Protein AF-A0A3B8JVI1-F1 (afdb_monomer)

Nearest PDB structures (foldseek):
  2rdp-assembly1_A-2  TM=6.703E-01  e=1.548E-02  Geobacillus stearothermophilus
  3cjn-assembly1_A-2  TM=6.642E-01  e=1.757E-02  Ruegeria pomeroyi DSS-3
  3eco-assembly1_A  TM=6.538E-01  e=1.548E-02  Staphylococcus aureus subsp. aureus Mu50
  5x7z-assembly1_A-2  TM=5.116E-01  e=4.840E-02  Mycobacterium tuberculosis H37Rv
  4nb5-assembly1_C  TM=5.901E-01  e=4.171E-01  Mycobacterium tuberculosis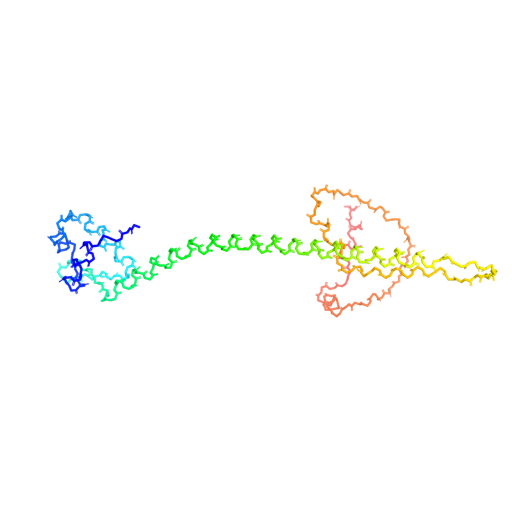 H37Rv

Solvent-accessible surface area (backbone atoms only — not comparable to full-atom values): 12984 Å² total; per-residue (Å²): 132,84,80,58,68,62,59,54,51,43,38,63,75,55,68,34,51,42,35,49,65,60,46,11,68,71,66,72,44,57,56,69,58,31,40,54,53,49,52,53,47,23,70,64,38,69,32,45,84,43,74,44,98,87,72,48,66,32,42,38,46,54,97,60,29,71,60,49,41,50,50,52,54,48,50,54,54,47,52,62,49,46,58,56,49,50,55,53,50,53,51,50,50,53,50,52,50,51,52,52,52,50,52,49,53,52,51,52,52,51,52,51,50,53,53,52,51,55,63,64,70,70,73,83,76,92,77,91,79,90,80,81,87,82,77,98,68,85,82,74,86,72,82,81,83,82,69,77,72,71,63,70,82,74,64,91,81,81,78,94,74,83,75,83,76,77,84,74,90,71,77,94,70,96,69,82,69,86,63,52,74,66,52,49,53,48,33,70,76,71,54,80,73,72,91,60,80,62,56,77,77,66,69,82,118

Sequence (205 aa):
MAADPKIMKAIEQLGYRVTVGDVAARVGLNINLAEQGLLALASDASGHLQVAESGEIAYVFPKNFRSILRNKFLQLQLQEWWEKVWRVLFYLIRISFGIVLLLSIVLIFVAIAIILITLNSSSDSNSDRRGSSNSGSSIIFIPNFWIGDI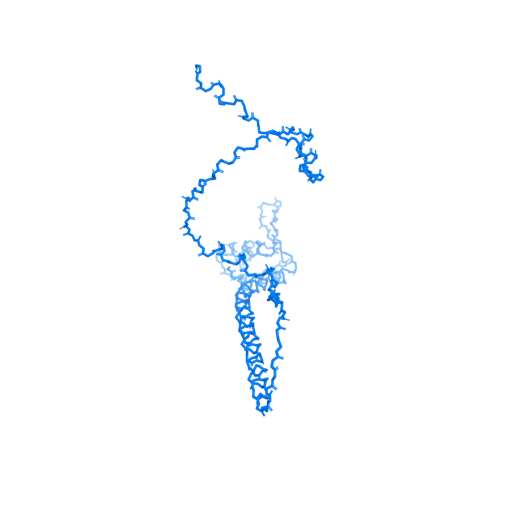FWLLHPGYGYERHPQRHRASSDSSQSSEMNFLEAIFSFLFGDGNPNRYLEDYRWQ

pLDDT: mean 72.5, std 19.77, range [34.69, 97.25]

Radius of gyration: 40.72 Å; Cα contacts (8 Å, |Δi|>4): 89; chains: 1; bounding box: 92×56×109 Å

Secondary structure (DSSP, 8-state):
-PPPHHHHHHHHHTTTEEEHHHHHHHHT--HHHHHHHHHHHHHHHTPEEEE-TTS-EEEE--TTHHHHHHHHHHHHHHHHHHHHHHHHHHHHHHHHHHHHHHHHHHHHHHHHHHHHHHHHHT---------------------TTSSSSGGGGG--------------------------HHHHHHHHHH-SS-TTTTTTTTTT-

Foldseek 3Di:
DDQDVLLVVQCVVVPQKDALVSSCVRSVHDSVVSVVSLVVLCVQQVWDWDQDPVRGIITGGDPCSVVSNVVVVVVVVVVVVVVVCVVVVVVVVVVVVVVVVVVVVVVVVVVVVVVVVVVVVPPPDDDDDDDDDDDPDPPPPDPPPPDPPPCVVPDDDDDDDDDPPPDPDDDDDPDDPPQDPVSVVVCVVPNDDDPCPCVVVVPPD

Structure (mmCIF, N/CA/C/O backbone):
data_AF-A0A3B8JVI1-F1
#
_entry.id   AF-A0A3B8JVI1-F1
#
loop_
_atom_site.group_PDB
_atom_site.id
_atom_site.type_symbol
_atom_site.label_atom_id
_atom_site.label_alt_id
_atom_site.label_comp_id
_atom_site.label_asym_id
_atom_site.label_entity_id
_atom_site.label_seq_id
_atom_site.pdbx_PDB_ins_code
_atom_site.Cartn_x
_atom_site.Cartn_y
_atom_site.Cartn_z
_atom_site.occupancy
_atom_site.B_iso_or_equiv
_atom_site.auth_seq_id
_atom_site.auth_comp_id
_atom_site.auth_asym_id
_atom_site.auth_atom_id
_atom_site.pdbx_PDB_model_num
ATOM 1 N N . MET A 1 1 ? -4.833 -8.645 9.166 1.00 46.28 1 MET A N 1
ATOM 2 C CA . MET A 1 1 ? -5.778 -9.693 9.611 1.00 46.28 1 MET A CA 1
ATOM 3 C C . MET A 1 1 ? -7.177 -9.230 9.248 1.00 46.28 1 MET A C 1
ATOM 5 O O . MET A 1 1 ? -7.477 -8.067 9.472 1.00 46.28 1 MET A O 1
ATOM 9 N N . ALA A 1 2 ? -7.986 -10.064 8.595 1.00 55.72 2 ALA A N 1
ATOM 10 C CA . ALA A 1 2 ? -9.333 -9.660 8.199 1.00 55.72 2 ALA A CA 1
ATOM 11 C C . ALA A 1 2 ? -10.229 -9.553 9.442 1.00 55.72 2 ALA A C 1
ATOM 13 O O . ALA A 1 2 ? -10.264 -10.470 10.259 1.00 55.72 2 ALA A O 1
ATOM 14 N N . ALA A 1 3 ? -10.924 -8.427 9.581 1.00 66.50 3 ALA A N 1
ATOM 15 C CA . ALA A 1 3 ? -11.916 -8.198 10.623 1.00 66.50 3 ALA A CA 1
ATOM 16 C C . ALA A 1 3 ? -12.989 -9.305 10.630 1.00 66.50 3 ALA A C 1
ATOM 18 O O . ALA A 1 3 ? -13.583 -9.579 9.585 1.00 66.50 3 ALA A O 1
ATOM 19 N N . ASP A 1 4 ? -13.272 -9.912 11.791 1.00 80.38 4 ASP A N 1
ATOM 20 C CA . ASP A 1 4 ? -14.319 -10.936 11.905 1.00 80.38 4 ASP A CA 1
ATOM 21 C C . ASP A 1 4 ? -15.709 -10.290 11.699 1.00 80.38 4 ASP A C 1
ATOM 23 O O . ASP A 1 4 ? -16.114 -9.418 12.483 1.00 80.38 4 ASP A O 1
ATOM 27 N N . PRO A 1 5 ? -16.474 -10.694 10.664 1.00 83.38 5 PRO A N 1
ATOM 28 C CA . PRO A 1 5 ? -17.796 -10.136 10.384 1.00 83.38 5 PRO A CA 1
ATOM 29 C C . PRO A 1 5 ? -18.797 -10.334 11.524 1.00 83.38 5 PRO A C 1
ATOM 31 O O . PRO A 1 5 ? -19.742 -9.551 11.645 1.00 83.38 5 PRO A O 1
ATOM 34 N N . LYS A 1 6 ? -18.603 -11.342 12.382 1.00 87.38 6 LYS A N 1
ATOM 35 C CA . LYS A 1 6 ? -19.480 -11.585 13.529 1.00 87.38 6 LYS A CA 1
ATOM 36 C C . LYS A 1 6 ? -19.293 -10.530 14.618 1.00 87.38 6 LYS A C 1
ATOM 38 O O . LYS A 1 6 ? -20.285 -10.030 15.144 1.00 87.38 6 LYS A O 1
ATOM 43 N N . ILE A 1 7 ? -18.045 -10.144 14.895 1.00 87.69 7 ILE A N 1
ATOM 44 C CA . ILE A 1 7 ? -17.718 -9.090 15.867 1.00 87.69 7 ILE A CA 1
ATOM 45 C C . ILE A 1 7 ? -18.234 -7.738 15.365 1.00 87.69 7 ILE A C 1
ATOM 47 O O . ILE A 1 7 ? -18.879 -7.011 16.116 1.00 87.69 7 ILE A O 1
ATOM 51 N N . MET A 1 8 ? -18.061 -7.438 14.073 1.00 87.50 8 MET A N 1
ATOM 52 C CA . MET A 1 8 ? -18.597 -6.207 13.471 1.00 87.50 8 MET A CA 1
ATOM 53 C C . MET A 1 8 ? -20.120 -6.098 13.628 1.00 87.50 8 MET A C 1
ATOM 55 O O . MET A 1 8 ? -20.631 -5.053 14.026 1.00 87.50 8 MET A O 1
ATOM 59 N N . LYS A 1 9 ? -20.849 -7.192 13.381 1.00 88.19 9 LYS A N 1
ATOM 60 C CA . LYS A 1 9 ? -22.308 -7.225 13.542 1.00 88.19 9 LYS A CA 1
ATOM 61 C C . LYS A 1 9 ? -22.737 -7.069 15.006 1.00 88.19 9 LYS A C 1
ATOM 63 O O . LYS A 1 9 ? -23.757 -6.440 15.274 1.00 88.19 9 LYS A O 1
ATOM 68 N N . ALA A 1 10 ? -21.974 -7.622 15.949 1.00 88.88 10 ALA A N 1
ATOM 69 C CA . ALA A 1 10 ? -22.238 -7.445 17.375 1.00 88.88 10 ALA A CA 1
ATOM 70 C C . ALA A 1 10 ? -22.071 -5.979 17.807 1.00 88.88 10 ALA A C 1
ATOM 72 O O . ALA A 1 10 ? -22.932 -5.463 18.514 1.00 88.88 10 ALA A O 1
ATOM 73 N N . ILE A 1 11 ? -21.036 -5.288 17.314 1.00 89.00 11 ILE A N 1
ATOM 74 C CA . ILE A 1 11 ? -20.804 -3.858 17.584 1.00 89.00 11 ILE A CA 1
ATOM 75 C C . ILE A 1 11 ? -21.971 -2.996 17.082 1.00 89.00 11 ILE A C 1
ATOM 77 O O . ILE A 1 11 ? -22.434 -2.105 17.795 1.00 89.00 11 ILE A O 1
ATOM 81 N N . GLU A 1 12 ? -22.483 -3.279 15.880 1.00 87.12 12 GLU A N 1
ATOM 82 C CA . GLU A 1 12 ? -23.641 -2.569 15.317 1.00 87.12 12 GLU A CA 1
ATOM 83 C C . GLU A 1 12 ? -24.909 -2.782 16.160 1.00 87.12 12 GLU A C 1
ATOM 85 O O . GLU A 1 12 ? -25.654 -1.837 16.414 1.00 87.12 12 GLU A O 1
ATOM 90 N N . GLN A 1 13 ? -25.144 -4.008 16.637 1.00 87.44 13 GLN A N 1
ATOM 91 C CA . GLN A 1 13 ? -26.320 -4.338 17.452 1.00 87.44 13 GLN A CA 1
ATOM 92 C C . GLN A 1 13 ? -26.271 -3.751 18.865 1.00 87.44 13 GLN A C 1
ATOM 94 O O . GLN A 1 13 ? -27.319 -3.453 19.432 1.00 87.44 13 GLN A O 1
ATOM 99 N N . LEU A 1 14 ? -25.074 -3.597 19.427 1.00 86.75 14 LEU A N 1
ATOM 100 C CA . LEU A 1 14 ? -24.849 -3.048 20.766 1.00 86.75 14 LEU A CA 1
ATOM 101 C C . LEU A 1 14 ? -24.716 -1.512 20.762 1.00 86.75 14 LEU A C 1
ATOM 103 O O . LEU A 1 14 ? -24.431 -0.907 21.789 1.00 86.75 14 LEU A O 1
ATOM 107 N N . GLY A 1 15 ? -24.943 -0.856 19.619 1.00 85.62 15 GLY A N 1
ATOM 108 C CA . GLY A 1 15 ? -24.994 0.604 19.546 1.00 85.62 15 GLY A CA 1
ATOM 109 C C . GLY A 1 15 ? -23.625 1.286 19.536 1.00 85.62 15 GLY A C 1
ATOM 110 O O . GLY A 1 15 ? -23.507 2.415 20.007 1.00 85.62 15 GLY A O 1
ATOM 111 N N . TYR A 1 16 ? -22.602 0.637 18.968 1.00 88.31 16 TYR A N 1
ATOM 112 C CA . TYR A 1 16 ? -21.247 1.172 18.754 1.00 88.31 16 TYR A CA 1
ATOM 113 C C . TYR A 1 16 ? -20.443 1.517 20.017 1.00 88.31 16 TYR A C 1
ATOM 115 O O . TYR A 1 16 ? -19.286 1.910 19.898 1.00 88.31 16 TYR A O 1
ATOM 123 N N . ARG A 1 17 ? -21.001 1.341 21.215 1.00 89.62 17 ARG A N 1
ATOM 124 C CA . ARG A 1 17 ? -20.273 1.370 22.486 1.00 89.62 17 ARG A CA 1
ATOM 125 C C . ARG A 1 17 ? -20.384 -0.011 23.107 1.00 89.62 17 ARG A C 1
ATOM 127 O O . ARG A 1 17 ? -21.479 -0.421 23.468 1.00 89.62 17 ARG A O 1
ATOM 134 N N . VAL A 1 18 ? -19.270 -0.726 23.191 1.00 91.56 18 VAL A N 1
ATOM 135 C CA . VAL A 1 18 ? -19.275 -2.141 23.572 1.00 91.56 18 VAL A CA 1
ATOM 136 C C . V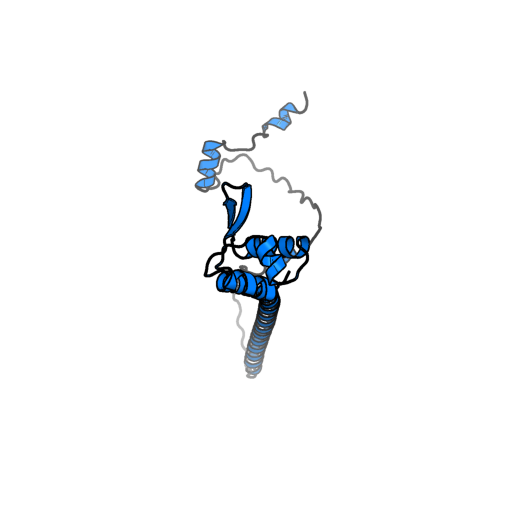AL A 1 18 ? -18.170 -2.478 24.551 1.00 91.56 18 VAL A C 1
ATOM 138 O O . VAL A 1 18 ? -17.076 -1.926 24.476 1.00 91.56 18 VAL A O 1
ATOM 141 N N . THR A 1 19 ? -18.434 -3.418 25.446 1.00 92.50 19 THR A N 1
ATOM 142 C CA . THR A 1 19 ? -17.421 -3.999 26.327 1.00 92.50 19 THR A CA 1
ATOM 143 C C . THR A 1 19 ? -16.965 -5.342 25.761 1.00 92.50 19 THR A C 1
ATOM 145 O O . THR A 1 19 ? -17.641 -5.954 24.927 1.00 92.50 19 THR A O 1
ATOM 148 N N . VAL A 1 20 ? -15.804 -5.826 26.204 1.00 92.19 20 VAL A N 1
ATOM 149 C CA . VAL A 1 20 ? -15.304 -7.150 25.794 1.00 92.19 20 VAL A CA 1
ATOM 150 C C . VAL A 1 20 ? -16.302 -8.246 26.186 1.00 92.19 20 VAL A C 1
ATOM 152 O O . VAL A 1 20 ? -16.541 -9.166 25.403 1.00 92.19 20 VAL A O 1
ATOM 155 N N . GLY A 1 21 ? -16.924 -8.116 27.363 1.00 90.19 21 GLY A N 1
ATOM 156 C CA . GLY A 1 21 ? -17.920 -9.057 27.874 1.00 90.19 21 GLY A CA 1
ATOM 157 C C . GLY A 1 21 ? -19.175 -9.121 27.007 1.00 90.19 21 GLY A C 1
ATOM 158 O O . GLY A 1 21 ? -19.587 -10.215 26.620 1.00 90.19 21 GLY A O 1
ATOM 159 N N . ASP A 1 22 ? -19.732 -7.969 26.626 1.00 90.62 22 ASP A N 1
ATOM 160 C CA . ASP A 1 22 ? -20.942 -7.907 25.797 1.00 90.62 22 ASP A CA 1
ATOM 161 C C . ASP A 1 22 ? -20.713 -8.525 24.415 1.00 90.62 22 ASP A C 1
ATOM 163 O O . ASP A 1 22 ? -21.546 -9.283 23.907 1.00 90.62 22 ASP A O 1
ATOM 167 N N . VAL A 1 23 ? -19.556 -8.248 23.806 1.00 91.56 23 VAL A N 1
ATOM 168 C CA . VAL A 1 23 ? -19.195 -8.827 22.507 1.00 91.56 23 VAL A CA 1
ATOM 169 C C . VAL A 1 23 ? -18.938 -10.328 22.620 1.00 91.56 23 VAL A C 1
ATOM 171 O O . VAL A 1 23 ? -19.439 -11.088 21.789 1.00 91.56 23 VAL A O 1
ATOM 174 N N . ALA A 1 24 ? -18.212 -10.781 23.646 1.00 92.06 24 ALA A N 1
ATOM 175 C CA . ALA A 1 24 ? -17.961 -12.203 23.873 1.00 92.06 24 ALA A CA 1
ATOM 176 C C . ALA A 1 24 ? -19.272 -12.979 24.079 1.00 92.06 24 ALA A C 1
ATOM 178 O O . ALA A 1 24 ? -19.484 -14.008 23.433 1.00 92.06 24 ALA A O 1
ATOM 179 N N . ALA A 1 25 ? -20.188 -12.442 24.892 1.00 91.00 25 ALA A N 1
ATOM 180 C CA . ALA A 1 25 ? -21.497 -13.032 25.155 1.00 91.00 25 ALA A CA 1
ATOM 181 C C . ALA A 1 25 ? -22.387 -13.069 23.903 1.00 91.00 25 ALA A C 1
ATOM 183 O O . ALA A 1 25 ? -23.085 -14.054 23.663 1.00 91.00 25 ALA A O 1
ATOM 184 N N . ARG A 1 26 ? -22.350 -12.019 23.072 1.00 90.50 26 ARG A N 1
ATOM 185 C CA . ARG A 1 26 ? -23.180 -11.924 21.862 1.00 90.50 26 ARG A CA 1
ATOM 186 C C . ARG A 1 26 ? -22.690 -12.818 20.728 1.00 90.50 26 ARG A C 1
ATOM 188 O O . ARG A 1 26 ? -23.505 -13.373 19.995 1.00 90.50 26 ARG A O 1
ATOM 195 N N . VAL A 1 27 ? -21.373 -12.914 20.547 1.00 89.81 27 VAL A N 1
ATOM 196 C CA . VAL A 1 27 ? -20.759 -13.676 19.448 1.00 89.81 27 VAL A CA 1
ATOM 197 C C . VAL A 1 27 ? -20.509 -15.138 19.839 1.00 89.81 27 VAL A C 1
ATOM 199 O O . VAL A 1 27 ? -20.393 -15.992 18.960 1.00 89.81 27 VAL A O 1
ATOM 202 N N . GLY A 1 28 ? -20.460 -15.443 21.139 1.00 89.69 28 GLY A N 1
ATOM 203 C CA . GLY A 1 28 ? -20.112 -16.768 21.655 1.00 89.69 28 GLY A CA 1
ATOM 204 C C . GLY A 1 28 ? -18.620 -17.081 21.516 1.00 89.69 28 GLY A C 1
ATOM 205 O O . GLY A 1 28 ? -18.247 -18.232 21.301 1.00 89.69 28 GLY A O 1
ATOM 206 N N . LEU A 1 29 ? -17.765 -16.055 21.574 1.00 88.62 29 LEU A N 1
ATOM 207 C CA . LEU A 1 29 ? -16.309 -16.194 21.488 1.00 88.62 29 LEU A CA 1
ATOM 208 C C . LEU A 1 29 ? -15.679 -16.214 22.880 1.00 88.62 29 LEU A C 1
ATOM 210 O O . LEU A 1 29 ? -16.212 -15.648 23.832 1.00 88.62 29 LEU A O 1
ATOM 214 N N . ASN A 1 30 ? -14.500 -16.830 22.983 1.00 92.00 30 ASN A N 1
ATOM 215 C CA . ASN A 1 30 ? -13.669 -16.694 24.175 1.00 92.00 30 ASN A CA 1
ATOM 216 C C . ASN A 1 30 ? -13.335 -15.211 24.403 1.00 92.00 30 ASN A C 1
ATOM 218 O O . ASN A 1 30 ? -13.017 -14.508 23.445 1.00 92.00 30 ASN A O 1
ATOM 222 N N . ILE A 1 31 ? -13.355 -14.763 25.659 1.00 90.31 31 ILE A N 1
ATOM 223 C CA . ILE A 1 31 ? -13.059 -13.375 26.041 1.00 90.31 31 ILE A CA 1
ATOM 224 C C . ILE A 1 31 ? -11.737 -12.873 25.449 1.00 90.31 31 ILE A C 1
ATOM 226 O O . ILE A 1 31 ? -11.715 -11.777 24.904 1.00 90.31 31 ILE A O 1
ATOM 230 N N . ASN A 1 32 ? -10.679 -13.690 25.442 1.00 90.94 32 ASN A N 1
ATOM 231 C CA . ASN A 1 32 ? -9.385 -13.288 24.880 1.00 90.94 32 ASN A CA 1
ATOM 232 C C . ASN A 1 32 ? -9.454 -13.079 23.358 1.00 90.94 32 ASN A C 1
ATOM 234 O O . ASN A 1 32 ? -8.850 -12.155 22.822 1.00 90.94 32 ASN A O 1
ATOM 238 N N . LEU A 1 33 ? -10.207 -13.927 22.647 1.00 89.81 33 LEU A N 1
ATOM 239 C CA . LEU A 1 33 ? -10.396 -13.795 21.198 1.00 89.81 33 LEU A CA 1
ATOM 240 C C . LEU A 1 33 ? -11.274 -12.589 20.864 1.00 89.81 33 LEU A C 1
ATOM 242 O O . LEU A 1 33 ? -11.004 -11.877 19.897 1.00 89.81 33 LEU A O 1
ATOM 246 N N . ALA A 1 34 ? -12.312 -12.356 21.670 1.00 90.38 34 ALA A N 1
ATOM 247 C CA . ALA A 1 34 ? -13.155 -11.180 21.547 1.00 90.38 34 ALA A CA 1
ATOM 248 C C . ALA A 1 34 ? -12.327 -9.912 21.774 1.00 90.38 34 ALA A C 1
ATOM 250 O O . ALA A 1 34 ? -12.388 -9.019 20.941 1.00 90.38 34 ALA A O 1
ATOM 251 N N . GLU A 1 35 ? -11.498 -9.865 22.818 1.00 90.25 35 GLU A N 1
ATOM 252 C CA . GLU A 1 35 ? -10.607 -8.743 23.124 1.00 90.25 35 GLU A CA 1
ATOM 253 C C . GLU A 1 35 ? -9.621 -8.461 21.988 1.00 90.25 35 GLU A C 1
ATOM 255 O O . GLU A 1 35 ? -9.568 -7.340 21.488 1.00 90.25 35 GLU A O 1
ATOM 260 N N . GLN A 1 36 ? -8.893 -9.480 21.520 1.00 90.75 36 GLN A N 1
ATOM 261 C CA . GLN A 1 36 ? -7.952 -9.339 20.406 1.00 90.75 36 GLN A CA 1
ATOM 262 C C . GLN A 1 36 ? -8.641 -8.831 19.136 1.00 90.75 36 GLN A C 1
ATOM 264 O O . GLN A 1 36 ? -8.134 -7.926 18.470 1.00 90.75 36 GLN A O 1
ATOM 269 N N . GLY A 1 37 ? -9.811 -9.386 18.805 1.00 88.56 37 GLY A N 1
ATOM 270 C CA . GLY A 1 37 ? -10.598 -8.956 17.652 1.00 88.56 37 GLY A CA 1
ATOM 271 C C . GLY A 1 37 ? -11.114 -7.524 17.797 1.00 88.56 37 GLY A C 1
ATOM 272 O O . GLY A 1 37 ? -11.063 -6.752 16.840 1.00 88.56 37 GLY A O 1
ATOM 273 N N . LEU A 1 38 ? -11.569 -7.149 18.993 1.00 89.69 38 LEU A N 1
ATOM 274 C CA . LEU A 1 38 ? -12.082 -5.816 19.292 1.00 89.69 38 LEU A CA 1
ATOM 275 C C . LEU A 1 38 ? -10.976 -4.758 19.251 1.00 89.69 38 LEU A C 1
ATOM 277 O O . LEU A 1 38 ? -11.188 -3.679 18.705 1.00 89.69 38 LEU A O 1
ATOM 281 N N . LEU A 1 39 ? -9.793 -5.078 19.776 1.00 89.88 39 LEU A N 1
ATOM 282 C CA . LEU A 1 39 ? -8.621 -4.205 19.771 1.00 89.88 39 LEU A CA 1
ATOM 283 C C . LEU A 1 39 ? -8.089 -4.016 18.348 1.00 89.88 39 LEU A C 1
ATOM 285 O O . LEU A 1 39 ? -7.848 -2.883 17.931 1.00 89.88 39 LEU A O 1
ATOM 289 N N . ALA A 1 40 ? -7.991 -5.096 17.566 1.00 88.94 40 ALA A N 1
ATOM 290 C CA . ALA A 1 40 ? -7.634 -5.017 16.151 1.00 88.94 40 ALA A CA 1
ATOM 291 C C . ALA A 1 40 ? -8.615 -4.114 15.385 1.00 88.94 40 ALA A C 1
ATOM 293 O O . ALA A 1 40 ? -8.202 -3.184 14.692 1.00 88.94 40 ALA A O 1
ATOM 294 N N . LEU A 1 41 ? -9.919 -4.313 15.589 1.00 87.44 41 LEU A N 1
ATOM 295 C CA . LEU A 1 41 ? -10.958 -3.471 15.003 1.00 87.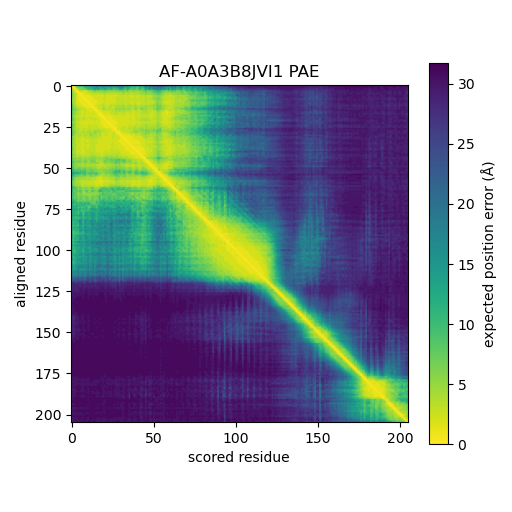44 41 LEU A CA 1
ATOM 296 C C . LEU A 1 41 ? -10.870 -2.015 15.460 1.00 87.44 41 LEU A C 1
ATOM 298 O O . LEU A 1 41 ? -11.021 -1.123 14.633 1.00 87.44 41 LEU A O 1
ATOM 302 N N . ALA A 1 42 ? -10.624 -1.754 16.743 1.00 87.69 42 ALA A N 1
ATOM 303 C CA . ALA A 1 42 ? -10.472 -0.399 17.263 1.00 87.69 42 ALA A CA 1
ATOM 304 C C . ALA A 1 42 ? -9.259 0.301 16.636 1.00 87.69 42 ALA A C 1
ATOM 306 O O . ALA A 1 42 ? -9.364 1.458 16.232 1.00 87.69 42 ALA A O 1
ATOM 307 N N . SER A 1 43 ? -8.148 -0.419 16.459 1.00 85.56 43 SER A N 1
ATOM 308 C CA . SER A 1 43 ? -6.949 0.107 15.803 1.00 85.56 43 SER A CA 1
ATOM 309 C C . SER A 1 43 ? -7.177 0.438 14.322 1.00 85.56 43 SER A C 1
ATOM 311 O O . SER A 1 43 ? -6.704 1.464 13.835 1.00 85.56 43 SER A O 1
ATOM 313 N N . ASP A 1 44 ? -7.963 -0.378 13.613 1.00 83.50 44 ASP A N 1
ATOM 314 C CA . ASP A 1 44 ? -8.244 -0.189 12.188 1.00 83.50 44 ASP A CA 1
ATOM 315 C C . ASP A 1 44 ? -9.372 0.817 11.911 1.00 83.50 44 ASP A C 1
ATOM 317 O O . ASP A 1 44 ? -9.356 1.489 10.878 1.00 83.50 44 ASP A O 1
ATOM 321 N N . ALA A 1 45 ? -10.345 0.929 12.819 1.00 81.69 45 ALA A N 1
ATOM 322 C CA . ALA A 1 45 ? -11.517 1.802 12.711 1.00 81.69 45 ALA A CA 1
ATOM 323 C C . ALA A 1 45 ? -11.340 3.191 13.339 1.00 81.69 45 ALA A C 1
ATOM 325 O O . ALA A 1 45 ? -12.289 3.978 13.308 1.00 81.69 45 ALA A O 1
ATOM 326 N N . SER A 1 46 ? -10.195 3.462 13.975 1.00 78.56 46 SER A N 1
ATOM 327 C CA . SER A 1 46 ? -10.025 4.607 14.885 1.00 78.56 46 SER A CA 1
ATOM 328 C C . SER A 1 46 ? -11.074 4.620 16.013 1.00 78.56 46 SER A C 1
ATOM 330 O O . SER A 1 46 ? -11.668 5.651 16.337 1.00 78.56 46 SER A O 1
ATOM 332 N N . GLY A 1 47 ? -11.336 3.446 16.592 1.00 81.50 47 GLY A N 1
ATOM 333 C CA . GLY A 1 47 ? -12.153 3.297 17.793 1.00 81.50 47 GLY A CA 1
ATOM 334 C C . GLY A 1 47 ? -11.427 3.856 19.016 1.00 81.50 47 GLY A C 1
ATOM 335 O O . GLY A 1 47 ? -10.215 3.705 19.148 1.00 81.50 47 GLY A O 1
ATOM 336 N N . HIS A 1 48 ? -12.168 4.511 19.906 1.00 85.88 48 HIS A N 1
ATOM 337 C CA . HIS A 1 48 ? -11.621 5.102 21.125 1.00 85.88 48 HIS A CA 1
ATOM 338 C C . HIS A 1 48 ? -11.960 4.227 22.331 1.00 85.88 48 HIS A C 1
ATOM 340 O O . HIS A 1 48 ? -13.054 3.672 22.425 1.00 85.88 48 HIS A O 1
ATOM 346 N N . LEU A 1 49 ? -11.019 4.125 23.264 1.00 89.81 49 LEU A N 1
ATOM 347 C CA . LEU A 1 49 ? -11.212 3.463 24.548 1.00 89.81 49 LEU A CA 1
ATOM 348 C C . LEU A 1 49 ? -11.753 4.478 25.553 1.00 89.81 49 LEU A C 1
ATOM 350 O O . LEU A 1 49 ? -11.127 5.508 25.795 1.00 89.81 49 LEU A O 1
ATOM 354 N N . GLN A 1 50 ? -12.907 4.186 26.140 1.00 87.62 50 GLN A N 1
ATOM 355 C CA . GLN A 1 50 ? -13.502 4.979 27.202 1.00 87.62 50 GLN A CA 1
ATOM 356 C C . GLN A 1 50 ? -13.554 4.147 28.476 1.00 87.62 50 GLN A C 1
ATOM 358 O O . GLN A 1 50 ? -14.165 3.081 28.516 1.00 87.62 50 GLN A O 1
ATOM 363 N N . VAL A 1 51 ? -12.928 4.657 29.528 1.00 88.12 51 VAL A N 1
ATOM 364 C CA . VAL A 1 51 ? -13.019 4.062 30.859 1.00 88.12 51 VAL A CA 1
ATOM 365 C C . VAL A 1 51 ? -14.232 4.670 31.554 1.00 88.12 51 VAL A C 1
ATOM 367 O O . VAL A 1 51 ? -14.374 5.893 31.606 1.00 88.12 51 VAL A O 1
ATOM 370 N N . ALA A 1 52 ? -15.144 3.825 32.021 1.00 83.12 52 ALA A N 1
ATOM 371 C CA . ALA A 1 52 ? -16.273 4.248 32.837 1.00 83.12 52 ALA A CA 1
ATOM 372 C C . ALA A 1 52 ? -15.807 4.612 34.255 1.00 83.12 52 ALA A C 1
ATOM 374 O O . ALA A 1 52 ? -14.775 4.136 34.722 1.00 83.12 52 ALA A O 1
ATOM 375 N N . GLU A 1 53 ? -16.601 5.400 34.981 1.00 81.75 53 GLU A N 1
ATOM 376 C CA . GLU A 1 53 ? -16.331 5.733 36.392 1.00 81.75 53 GLU A CA 1
ATOM 377 C C . GLU A 1 53 ? -16.278 4.486 37.296 1.00 81.75 53 GLU A C 1
ATOM 379 O O . GLU A 1 53 ? -15.617 4.493 38.329 1.00 81.75 53 GLU A O 1
ATOM 384 N N . SER A 1 54 ? -16.913 3.387 36.871 1.00 82.62 54 SER A N 1
ATOM 385 C CA . SER A 1 54 ? -16.846 2.067 37.509 1.00 82.62 54 SER A CA 1
ATOM 386 C C . SER A 1 54 ? -15.520 1.321 37.290 1.00 82.62 54 SER A C 1
ATOM 388 O O . SER A 1 54 ? -15.335 0.247 37.857 1.00 82.62 54 SER A O 1
ATOM 390 N N . GLY A 1 55 ? -14.610 1.846 36.462 1.00 83.75 55 GLY A N 1
ATOM 391 C CA . GLY A 1 55 ? -13.357 1.189 36.074 1.00 83.75 55 GLY A CA 1
ATOM 392 C C . GLY A 1 55 ? -13.486 0.200 34.910 1.00 83.75 55 GLY A C 1
ATOM 393 O O . GLY A 1 55 ? -12.501 -0.433 34.536 1.00 83.75 55 GLY A O 1
ATOM 394 N N . GLU A 1 56 ? -14.671 0.063 34.311 1.00 85.31 56 GLU A N 1
ATOM 395 C CA . GLU A 1 56 ? -14.889 -0.810 33.154 1.00 85.31 56 GLU A CA 1
ATOM 396 C C . GLU A 1 56 ? -14.452 -0.141 31.840 1.00 85.31 56 GLU A C 1
ATOM 398 O O . GLU A 1 56 ? -14.682 1.050 31.619 1.00 85.31 56 GLU A O 1
ATOM 403 N N . ILE A 1 57 ? -13.834 -0.916 30.944 1.00 89.19 57 ILE A N 1
ATOM 404 C CA . ILE A 1 57 ? -13.349 -0.439 29.646 1.00 89.19 57 ILE A CA 1
ATOM 405 C C . ILE A 1 57 ? -14.420 -0.679 28.577 1.00 89.19 57 ILE A C 1
ATOM 407 O O . ILE A 1 57 ? -14.735 -1.819 28.229 1.00 89.19 57 ILE A O 1
ATOM 411 N N . ALA A 1 58 ? -14.938 0.409 28.010 1.00 90.12 58 ALA A N 1
ATOM 412 C CA . ALA A 1 58 ? -15.843 0.395 26.871 1.00 90.12 58 ALA A CA 1
ATOM 413 C C . ALA A 1 58 ? -15.133 0.901 25.608 1.00 90.12 58 ALA A C 1
ATOM 415 O O . ALA A 1 58 ? -14.457 1.927 25.609 1.00 90.12 58 ALA A O 1
ATOM 416 N N . TYR A 1 59 ? -15.326 0.201 24.501 1.00 90.44 59 TYR A N 1
ATOM 417 C CA . TYR A 1 59 ? -14.817 0.559 23.187 1.00 90.44 59 TYR A CA 1
ATOM 418 C C . TYR A 1 59 ? -15.902 1.312 22.427 1.00 90.44 59 TYR A C 1
ATOM 420 O O . TYR A 1 59 ? -16.998 0.790 22.213 1.00 90.44 59 TYR A O 1
ATOM 428 N N . VAL A 1 60 ? -15.598 2.540 22.021 1.00 89.38 60 VAL A N 1
ATOM 429 C CA . VAL A 1 60 ? -16.504 3.418 21.282 1.00 89.38 60 VAL A CA 1
ATOM 430 C C . VAL A 1 60 ? -16.055 3.489 19.830 1.00 89.38 60 VAL A C 1
ATOM 432 O O . VAL A 1 60 ? -14.968 3.973 19.509 1.00 89.38 60 VAL A O 1
ATOM 435 N N . PHE A 1 61 ? -16.918 3.026 18.937 1.00 89.38 61 PHE A N 1
ATOM 436 C CA . PHE A 1 61 ? -16.705 3.027 17.500 1.00 89.38 61 PHE A CA 1
ATOM 437 C C . PHE A 1 61 ? -17.490 4.165 16.835 1.00 89.38 61 PHE A C 1
ATOM 439 O O . PHE A 1 61 ? -18.620 4.468 17.229 1.00 89.38 61 PHE A O 1
ATOM 446 N N . PRO A 1 62 ? -16.943 4.802 15.787 1.00 83.50 62 PRO A N 1
ATOM 447 C CA . PRO A 1 62 ? -17.716 5.738 14.985 1.00 83.50 62 PRO A CA 1
ATOM 448 C C . PRO A 1 62 ? -18.829 4.996 14.228 1.00 83.50 62 PRO A C 1
ATOM 450 O O . PRO A 1 62 ? -18.620 3.903 13.705 1.00 83.50 62 PRO A O 1
ATOM 453 N N . LYS A 1 63 ? -20.003 5.621 14.067 1.00 79.31 63 LYS A N 1
ATOM 454 C CA . LYS A 1 63 ? -21.121 5.048 13.280 1.00 79.31 63 LYS A CA 1
ATOM 455 C C . LYS A 1 63 ? -20.727 4.719 11.829 1.00 79.31 63 LYS A C 1
ATOM 457 O O . LYS A 1 63 ? -21.293 3.822 11.214 1.00 79.31 63 LYS A O 1
ATOM 462 N N . ASN A 1 64 ? -19.695 5.397 11.320 1.00 74.75 64 ASN A N 1
ATOM 463 C CA . ASN A 1 64 ? -19.123 5.209 9.986 1.00 74.75 64 ASN A CA 1
ATOM 464 C C . ASN A 1 64 ? -17.964 4.185 9.947 1.00 74.75 64 ASN A C 1
ATOM 466 O O . ASN A 1 64 ? -17.221 4.144 8.967 1.00 74.75 64 ASN A O 1
ATOM 470 N N . PHE A 1 65 ? -17.762 3.352 10.978 1.00 77.88 65 PHE A N 1
ATOM 471 C CA . PHE A 1 65 ? -16.595 2.456 11.032 1.00 77.88 65 PHE A CA 1
ATOM 472 C C . PHE A 1 65 ? -16.514 1.496 9.832 1.00 77.88 65 PHE A C 1
ATOM 474 O O . PHE A 1 65 ? -15.428 1.226 9.327 1.00 77.88 65 PHE A O 1
ATOM 481 N N . ARG A 1 66 ? -17.658 1.044 9.297 1.00 76.62 66 ARG A N 1
ATOM 482 C CA . ARG A 1 66 ? -17.706 0.135 8.142 1.00 76.62 66 ARG A CA 1
ATOM 483 C C . ARG A 1 66 ? -17.135 0.760 6.866 1.00 76.62 66 ARG A C 1
ATOM 485 O O . ARG A 1 66 ? -16.464 0.072 6.097 1.00 76.62 66 ARG A O 1
ATOM 492 N N . SER A 1 67 ? -17.373 2.054 6.634 1.00 72.00 67 SER A N 1
ATOM 493 C CA . SER A 1 67 ? -16.789 2.764 5.489 1.00 72.00 67 SER A CA 1
ATOM 494 C C . SER A 1 67 ? -15.307 3.047 5.696 1.00 72.00 67 SER A C 1
ATOM 496 O O . SER A 1 67 ? -14.548 2.926 4.741 1.00 72.00 67 SER A O 1
ATOM 498 N N . ILE A 1 68 ? -14.890 3.355 6.929 1.00 73.19 68 ILE A N 1
ATOM 499 C CA . ILE A 1 68 ? -13.479 3.583 7.284 1.00 73.19 68 ILE A CA 1
ATOM 500 C C . ILE A 1 68 ? -12.663 2.308 7.041 1.00 73.19 68 ILE A C 1
ATOM 502 O O . ILE A 1 68 ? -11.662 2.349 6.326 1.00 73.19 68 ILE A O 1
ATOM 506 N N . LEU A 1 69 ? -13.149 1.160 7.527 1.00 73.19 69 LEU A N 1
ATOM 507 C CA . LEU A 1 69 ? -12.515 -0.138 7.288 1.00 73.19 69 LEU A CA 1
ATOM 508 C C . LEU A 1 69 ? -12.414 -0.435 5.794 1.00 73.19 69 LEU A C 1
ATOM 510 O O . LEU A 1 69 ? -11.344 -0.775 5.296 1.00 73.19 69 LEU A O 1
ATOM 514 N N . ARG A 1 70 ? -13.515 -0.271 5.052 1.00 72.06 70 ARG A N 1
ATOM 515 C CA . ARG A 1 70 ? -13.540 -0.582 3.620 1.00 72.06 70 ARG A CA 1
ATOM 516 C C . ARG A 1 70 ? -12.591 0.308 2.817 1.00 72.06 70 ARG A C 1
ATOM 518 O O . ARG A 1 70 ? -11.908 -0.206 1.939 1.00 72.06 70 ARG A O 1
ATOM 525 N N . ASN A 1 71 ? -12.499 1.598 3.138 1.00 72.00 71 ASN A N 1
ATOM 526 C CA . ASN A 1 71 ? -11.558 2.505 2.478 1.00 72.00 71 ASN A CA 1
ATOM 527 C C . ASN A 1 71 ? -10.103 2.113 2.748 1.00 72.00 71 ASN A C 1
ATOM 529 O O . ASN A 1 71 ? -9.296 2.119 1.825 1.00 72.00 71 ASN A O 1
ATOM 533 N N . LYS A 1 72 ? -9.782 1.724 3.987 1.00 69.00 72 LYS A N 1
ATOM 534 C CA . LYS A 1 72 ? -8.432 1.303 4.379 1.00 69.00 72 LYS A CA 1
ATOM 535 C C . LYS A 1 72 ? -8.018 0.010 3.675 1.00 69.00 72 LYS A C 1
ATOM 537 O O . LYS A 1 72 ? -6.933 -0.051 3.108 1.00 69.00 72 LYS A O 1
ATOM 542 N N . PHE A 1 73 ? -8.899 -0.993 3.621 1.00 68.38 73 PHE A N 1
ATOM 543 C CA . PHE A 1 73 ? -8.630 -2.230 2.876 1.00 68.38 73 PHE A CA 1
ATOM 544 C C . PHE A 1 73 ? -8.474 -1.986 1.372 1.00 68.38 73 PHE A C 1
ATOM 546 O O . PHE A 1 73 ? -7.573 -2.553 0.760 1.00 68.38 73 PHE A O 1
ATOM 553 N N . LEU A 1 74 ? -9.313 -1.127 0.784 1.00 67.62 74 LEU A N 1
ATOM 554 C CA . LEU A 1 74 ? -9.211 -0.783 -0.633 1.00 67.62 74 LEU A CA 1
ATOM 555 C C . LEU A 1 74 ? -7.916 -0.034 -0.940 1.00 67.62 74 LEU A C 1
ATOM 557 O O . LEU A 1 74 ? -7.254 -0.380 -1.907 1.00 67.62 74 LEU A O 1
ATOM 561 N N . GLN A 1 75 ? -7.519 0.938 -0.116 1.00 69.88 75 GLN A N 1
ATOM 562 C CA . GLN A 1 75 ? -6.256 1.657 -0.297 1.00 69.88 75 GLN A CA 1
ATOM 563 C C . GLN A 1 75 ? -5.050 0.721 -0.212 1.00 69.88 75 GLN A C 1
ATOM 565 O O . GLN A 1 75 ? -4.182 0.786 -1.077 1.00 69.88 75 GLN A O 1
ATOM 570 N N . LEU A 1 76 ? -5.023 -0.180 0.773 1.00 67.50 76 LEU A N 1
ATOM 571 C CA . LEU A 1 76 ? -3.927 -1.137 0.936 1.00 67.50 76 LEU A CA 1
ATOM 572 C C . LEU A 1 76 ? -3.827 -2.099 -0.258 1.00 67.50 76 LEU A C 1
ATOM 574 O O . LEU A 1 76 ? -2.744 -2.284 -0.807 1.00 67.50 76 LEU A O 1
ATOM 578 N N . GLN A 1 77 ? -4.952 -2.654 -0.722 1.00 70.19 77 GLN A N 1
ATOM 579 C CA . GLN A 1 77 ? -4.959 -3.527 -1.903 1.00 70.19 77 GLN A CA 1
ATOM 580 C C . GLN A 1 77 ? -4.573 -2.783 -3.183 1.00 70.19 77 GLN A C 1
ATOM 582 O O . GLN A 1 77 ? -3.834 -3.317 -4.012 1.00 70.19 77 GLN A O 1
ATOM 587 N N . LEU A 1 78 ? -5.063 -1.551 -3.348 1.00 76.56 78 LEU A N 1
ATOM 588 C CA . LEU A 1 78 ? -4.759 -0.742 -4.519 1.00 76.56 78 LEU A CA 1
ATOM 589 C C . LEU A 1 78 ? -3.276 -0.385 -4.549 1.00 76.56 78 LEU A C 1
ATOM 591 O O . LEU A 1 78 ? -2.676 -0.488 -5.607 1.00 76.56 78 LEU A O 1
ATOM 595 N N . GLN A 1 79 ? -2.675 -0.045 -3.407 1.00 73.69 79 GLN A N 1
ATOM 596 C CA . GLN A 1 79 ? -1.260 0.304 -3.303 1.00 73.69 79 GLN A CA 1
ATOM 597 C C . GLN A 1 79 ? -0.343 -0.876 -3.660 1.00 73.69 79 GLN A C 1
ATOM 599 O O . GLN A 1 79 ? 0.590 -0.709 -4.445 1.00 73.69 79 GLN A O 1
ATOM 604 N N . GLU A 1 80 ? -0.642 -2.084 -3.173 1.00 73.88 80 GLU A N 1
ATOM 605 C CA . GLU A 1 80 ? 0.111 -3.294 -3.540 1.00 73.88 80 GLU A CA 1
ATOM 606 C C . GLU A 1 80 ? 0.022 -3.617 -5.040 1.00 73.88 80 GLU A C 1
ATOM 608 O O . GLU A 1 80 ? 0.997 -4.064 -5.655 1.00 73.88 80 GLU A O 1
ATOM 613 N N . TRP A 1 81 ? -1.146 -3.393 -5.645 1.00 77.88 81 TRP A N 1
ATOM 614 C CA . TRP A 1 81 ? -1.337 -3.558 -7.085 1.00 77.88 81 TRP A CA 1
ATOM 615 C C . TRP A 1 81 ? -0.646 -2.462 -7.892 1.00 77.88 81 TRP A C 1
ATOM 617 O O . TRP A 1 81 ? -0.027 -2.756 -8.914 1.00 77.88 81 TRP A O 1
ATOM 627 N N . TRP A 1 82 ? -0.712 -1.219 -7.423 1.00 83.12 82 TRP A N 1
ATOM 628 C CA . TRP A 1 82 ? -0.141 -0.050 -8.082 1.00 83.12 82 TRP A CA 1
ATOM 629 C C . TRP A 1 82 ? 1.360 -0.231 -8.295 1.00 83.12 82 TRP A C 1
ATOM 631 O O . TRP A 1 82 ? 1.835 -0.092 -9.417 1.00 83.12 82 TRP A O 1
ATOM 641 N N . GLU A 1 83 ? 2.096 -0.658 -7.267 1.00 81.00 83 GLU A N 1
ATOM 642 C CA . GLU A 1 83 ? 3.545 -0.893 -7.354 1.00 81.00 83 GLU A CA 1
ATOM 643 C C . GLU A 1 83 ? 3.923 -1.950 -8.406 1.00 81.00 83 GLU A C 1
ATOM 645 O O . GLU A 1 83 ? 4.895 -1.796 -9.155 1.00 81.00 83 GLU A O 1
ATOM 650 N N . LYS A 1 84 ? 3.134 -3.026 -8.519 1.00 82.19 84 LYS A N 1
ATOM 651 C CA . LYS A 1 84 ? 3.345 -4.051 -9.555 1.00 82.19 84 LYS A CA 1
ATOM 652 C C . LYS A 1 84 ? 3.040 -3.508 -10.946 1.00 82.19 84 LYS A C 1
ATOM 654 O O . LYS A 1 84 ? 3.820 -3.736 -11.871 1.00 82.19 84 LYS A O 1
ATOM 659 N N . VAL A 1 85 ? 1.933 -2.781 -11.085 1.00 87.31 85 VAL A N 1
ATOM 660 C CA . VAL A 1 85 ? 1.505 -2.197 -12.359 1.00 87.31 85 VAL A CA 1
ATOM 661 C C . VAL A 1 85 ? 2.525 -1.175 -12.849 1.00 87.31 85 VAL A C 1
ATOM 663 O O . VAL A 1 85 ? 2.943 -1.271 -13.996 1.00 87.31 85 VAL A O 1
ATOM 666 N N . TRP A 1 86 ? 3.001 -0.261 -12.000 1.00 88.38 86 TRP A N 1
ATOM 667 C CA . TRP A 1 86 ? 3.996 0.743 -12.390 1.00 88.38 86 TRP A CA 1
ATOM 668 C C . TRP A 1 86 ? 5.317 0.129 -12.822 1.00 88.38 86 TRP A C 1
ATOM 670 O O . TRP A 1 86 ? 5.886 0.559 -13.823 1.00 88.38 86 TRP A O 1
ATOM 680 N N . ARG A 1 87 ? 5.788 -0.912 -12.129 1.00 85.00 87 ARG A N 1
ATOM 681 C CA . ARG A 1 87 ? 7.010 -1.620 -12.524 1.00 85.00 87 ARG A CA 1
ATOM 682 C C . ARG A 1 87 ? 6.897 -2.202 -13.932 1.00 85.00 87 ARG A C 1
ATOM 684 O O . ARG A 1 87 ? 7.810 -2.033 -14.738 1.00 85.00 87 ARG A O 1
ATOM 691 N N . VAL A 1 88 ? 5.785 -2.876 -14.229 1.00 91.69 88 VAL A N 1
ATOM 692 C CA . VAL A 1 88 ? 5.544 -3.467 -15.554 1.00 91.69 88 VAL A CA 1
ATOM 693 C C . VAL A 1 88 ? 5.326 -2.377 -16.601 1.00 91.69 88 VAL A C 1
ATOM 695 O O . VAL A 1 88 ? 5.917 -2.439 -17.674 1.00 91.69 88 VAL A O 1
ATOM 698 N N . LEU A 1 89 ? 4.536 -1.354 -16.282 1.00 92.81 89 LEU A N 1
ATOM 699 C CA . LEU A 1 89 ? 4.215 -0.248 -17.178 1.00 92.81 89 LEU A CA 1
ATOM 700 C C . LEU A 1 89 ? 5.474 0.518 -17.601 1.00 92.81 89 LEU A C 1
ATOM 702 O O . LEU A 1 89 ? 5.699 0.704 -18.794 1.00 92.81 89 LEU A O 1
ATOM 706 N N . PHE A 1 90 ? 6.334 0.903 -16.653 1.00 91.44 90 PHE A N 1
ATOM 707 C CA . PHE A 1 90 ? 7.593 1.581 -16.969 1.00 91.44 90 PHE A CA 1
ATOM 708 C C . PHE A 1 90 ? 8.556 0.691 -17.756 1.00 91.44 90 PHE A C 1
ATOM 710 O O . PHE A 1 90 ? 9.254 1.188 -18.639 1.00 91.44 90 PHE A O 1
ATOM 717 N N . TYR A 1 91 ? 8.586 -0.616 -17.483 1.00 92.94 91 TYR A N 1
ATOM 718 C CA . TYR A 1 91 ? 9.373 -1.560 -18.276 1.00 92.94 91 TYR A CA 1
ATOM 719 C C . TYR A 1 91 ? 8.890 -1.615 -19.732 1.00 92.94 91 TYR A C 1
ATOM 721 O O . TYR A 1 91 ? 9.699 -1.528 -20.656 1.00 92.94 91 TYR A O 1
ATOM 729 N N . LEU A 1 92 ? 7.572 -1.681 -19.934 1.00 93.38 92 LEU A N 1
ATOM 730 C CA . LEU A 1 92 ? 6.949 -1.731 -21.255 1.00 93.38 92 LEU A CA 1
ATOM 731 C C . LEU A 1 92 ? 7.193 -0.438 -22.040 1.00 93.38 92 LEU A C 1
ATOM 733 O O . LEU A 1 92 ? 7.620 -0.501 -23.189 1.00 93.38 92 LEU A O 1
ATOM 737 N N . ILE A 1 93 ? 7.019 0.719 -21.390 1.00 94.69 93 ILE A N 1
ATOM 738 C CA . ILE A 1 93 ? 7.309 2.040 -21.966 1.00 94.69 93 ILE A CA 1
ATOM 739 C C . ILE A 1 93 ? 8.787 2.151 -22.360 1.00 94.69 93 ILE A C 1
ATOM 741 O O . ILE A 1 93 ? 9.106 2.621 -23.452 1.00 94.69 93 ILE A O 1
ATOM 745 N N . ARG A 1 94 ? 9.709 1.702 -21.497 1.00 92.31 94 ARG A N 1
ATOM 746 C CA . ARG A 1 94 ? 11.153 1.755 -21.769 1.00 92.31 94 ARG A CA 1
ATOM 747 C C . ARG A 1 94 ? 11.534 0.896 -22.975 1.00 92.31 94 ARG A C 1
ATOM 749 O O . ARG A 1 94 ? 12.324 1.336 -23.807 1.00 92.31 94 ARG A O 1
ATOM 756 N N . ILE A 1 95 ? 10.958 -0.300 -23.087 1.00 95.38 95 ILE A N 1
ATOM 757 C CA . ILE A 1 95 ? 11.165 -1.192 -24.234 1.00 95.38 95 ILE A CA 1
ATOM 758 C C . ILE A 1 95 ? 10.567 -0.613 -25.510 1.00 95.38 95 ILE A C 1
ATOM 760 O O . ILE A 1 95 ? 11.257 -0.571 -26.526 1.00 95.38 95 ILE A O 1
ATOM 764 N N . SER A 1 96 ? 9.321 -0.131 -25.472 1.00 94.94 96 SER A N 1
ATOM 765 C CA . SER A 1 96 ? 8.683 0.441 -26.658 1.00 94.94 96 SER A CA 1
ATOM 766 C C . SER A 1 96 ? 9.443 1.665 -27.153 1.00 94.94 96 SER A C 1
ATOM 768 O O . SER A 1 96 ? 9.685 1.791 -28.350 1.00 94.94 96 SER A O 1
ATOM 770 N N . PHE A 1 97 ? 9.883 2.529 -26.234 1.00 96.19 97 PHE A N 1
ATOM 771 C CA . PHE A 1 97 ? 10.700 3.690 -26.567 1.00 96.19 97 PHE A CA 1
ATOM 772 C C . PHE A 1 97 ? 12.020 3.273 -27.226 1.00 96.19 97 PHE A C 1
ATOM 774 O O . PHE A 1 97 ? 12.370 3.808 -28.274 1.00 96.19 97 PHE A O 1
ATOM 781 N N . GLY A 1 98 ? 12.711 2.270 -26.674 1.00 94.44 98 GLY A N 1
ATOM 782 C CA . GLY A 1 98 ? 13.948 1.743 -27.255 1.00 94.44 98 GLY A CA 1
ATOM 783 C C . GLY A 1 98 ? 13.763 1.158 -28.659 1.00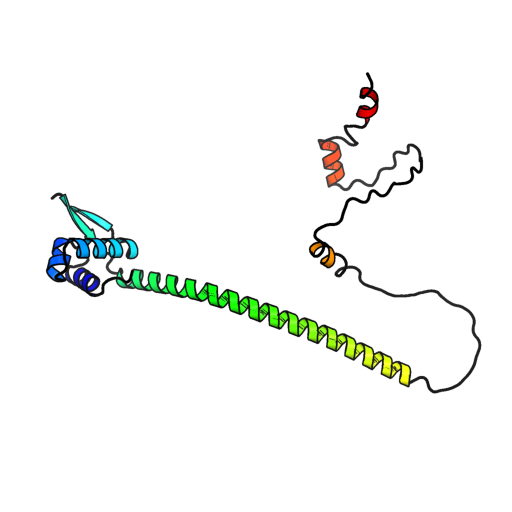 94.44 98 GLY A C 1
ATOM 784 O O . GLY A 1 98 ? 14.559 1.444 -29.550 1.00 94.44 98 GLY A O 1
ATOM 785 N N . ILE A 1 99 ? 12.695 0.385 -28.884 1.00 96.44 99 ILE A N 1
ATOM 786 C CA . ILE A 1 99 ? 12.395 -0.210 -30.197 1.00 96.44 99 ILE A CA 1
ATOM 787 C C . ILE A 1 99 ? 12.082 0.877 -31.228 1.00 96.44 99 ILE A C 1
ATOM 789 O O . ILE A 1 99 ? 12.636 0.854 -32.325 1.00 96.44 99 ILE A O 1
ATOM 793 N N . VAL A 1 100 ? 11.225 1.842 -30.884 1.00 96.56 100 VAL A N 1
ATOM 794 C CA . VAL A 1 100 ? 10.869 2.950 -31.786 1.00 96.56 100 VAL A CA 1
ATOM 795 C C . VAL A 1 100 ? 12.097 3.797 -32.121 1.00 96.56 100 VAL A C 1
ATOM 797 O O . VAL A 1 100 ? 12.293 4.148 -33.283 1.00 96.56 100 VAL A O 1
ATOM 800 N N . LEU A 1 101 ? 12.954 4.078 -31.136 1.00 95.50 101 LEU A N 1
ATOM 801 C CA . LEU A 1 101 ? 14.208 4.802 -31.345 1.00 95.50 101 LEU A CA 1
ATOM 802 C C . LEU A 1 101 ? 15.125 4.060 -32.330 1.00 95.50 101 LEU A C 1
ATOM 804 O O . LEU A 1 101 ? 15.631 4.663 -33.275 1.00 95.50 101 LEU A O 1
ATOM 808 N N . LEU A 1 102 ? 15.304 2.750 -32.146 1.00 95.50 102 LEU A N 1
ATOM 809 C CA . LEU A 1 102 ? 16.145 1.931 -33.018 1.00 95.50 102 LEU A CA 1
ATOM 810 C C . LEU A 1 102 ? 15.578 1.870 -34.443 1.00 95.50 102 LEU A C 1
ATOM 812 O O . LEU A 1 102 ? 16.316 2.085 -35.403 1.00 95.50 102 LEU A O 1
ATOM 816 N N . LEU A 1 103 ? 14.268 1.648 -34.588 1.00 97.25 103 LEU A N 1
ATOM 817 C CA . LEU A 1 103 ? 13.593 1.654 -35.889 1.00 97.25 103 LEU A CA 1
ATOM 818 C C . LEU A 1 103 ? 13.732 3.003 -36.602 1.00 97.25 103 LEU A C 1
ATOM 820 O O . LEU A 1 103 ? 13.981 3.029 -37.805 1.00 97.25 103 LEU A O 1
ATOM 824 N N . SER A 1 104 ? 13.620 4.111 -35.867 1.00 96.69 104 SER A N 1
ATOM 825 C CA . SER A 1 104 ? 13.824 5.459 -36.405 1.00 96.69 104 SER A CA 1
ATOM 826 C C . SER A 1 104 ? 15.239 5.634 -36.965 1.00 96.69 104 SER A C 1
ATOM 828 O O . SER A 1 104 ? 15.402 6.051 -38.111 1.00 96.69 104 SER A O 1
ATOM 830 N N . ILE A 1 105 ? 16.267 5.229 -36.210 1.00 95.88 105 ILE A N 1
ATOM 831 C CA . ILE A 1 105 ? 17.667 5.294 -36.657 1.00 95.88 105 ILE A CA 1
ATOM 832 C C . ILE A 1 105 ? 17.871 4.462 -37.929 1.00 95.88 105 ILE A C 1
ATOM 834 O O . ILE A 1 105 ? 18.446 4.953 -38.900 1.00 95.88 105 ILE A O 1
ATOM 838 N N . VAL A 1 106 ? 17.368 3.224 -37.960 1.00 97.19 106 VAL A N 1
ATOM 839 C CA . VAL A 1 106 ? 17.484 2.346 -39.135 1.00 97.19 106 VAL A CA 1
ATOM 840 C C . VAL A 1 106 ? 16.796 2.958 -40.356 1.00 97.19 106 VAL A C 1
ATOM 842 O O . VAL A 1 106 ? 17.384 2.973 -41.436 1.00 97.19 106 VAL A O 1
ATOM 845 N N . LEU A 1 107 ? 15.589 3.511 -40.199 1.00 96.56 107 LEU A N 1
ATOM 846 C CA . LEU A 1 107 ? 14.877 4.181 -41.291 1.00 96.56 107 LEU A CA 1
ATOM 847 C C . LEU A 1 107 ? 15.656 5.376 -41.843 1.00 96.56 107 LEU A C 1
ATOM 849 O O . LEU A 1 107 ? 15.715 5.543 -43.060 1.00 96.56 107 LEU A O 1
ATOM 853 N N . ILE A 1 108 ? 16.289 6.171 -40.978 1.00 96.50 108 ILE A N 1
ATOM 854 C CA . ILE A 1 108 ? 17.139 7.291 -41.399 1.00 96.50 108 ILE A CA 1
ATOM 855 C C . ILE A 1 108 ? 18.320 6.783 -42.236 1.00 96.50 108 ILE A C 1
ATOM 857 O O . ILE A 1 108 ? 18.576 7.318 -43.314 1.00 96.50 108 ILE A O 1
ATOM 861 N N . PHE A 1 109 ? 19.008 5.722 -41.801 1.00 95.88 109 PHE A N 1
ATOM 862 C CA . PHE A 1 109 ? 20.109 5.133 -42.572 1.00 95.88 109 PHE A CA 1
ATOM 863 C C . PHE A 1 109 ? 19.656 4.591 -43.929 1.00 95.88 109 PHE A C 1
ATOM 865 O O . PHE A 1 109 ? 20.321 4.833 -44.935 1.00 95.88 109 PHE A O 1
ATOM 872 N N . VAL A 1 110 ? 18.519 3.892 -43.973 1.00 96.56 110 VAL A N 1
ATOM 873 C CA . VAL A 1 110 ? 17.946 3.383 -45.227 1.00 96.56 110 VAL A CA 1
ATOM 874 C C . VAL A 1 110 ? 17.590 4.539 -46.164 1.00 96.56 110 VAL A C 1
ATOM 876 O O . VAL A 1 110 ? 17.929 4.487 -47.345 1.00 96.56 110 VAL A O 1
ATOM 879 N N . ALA A 1 111 ? 16.976 5.608 -45.651 1.00 95.31 111 ALA A N 1
ATOM 880 C CA . ALA A 1 111 ? 16.655 6.794 -46.440 1.00 95.31 111 ALA A CA 1
ATOM 881 C C . ALA A 1 111 ? 17.916 7.445 -47.032 1.00 95.31 111 ALA A C 1
ATOM 883 O O . ALA A 1 111 ? 17.953 7.732 -48.229 1.00 95.31 111 ALA A O 1
ATOM 884 N N . ILE A 1 112 ? 18.972 7.613 -46.228 1.00 93.00 112 ILE A N 1
ATOM 885 C CA . ILE A 1 112 ? 20.262 8.143 -46.694 1.00 93.00 112 ILE A CA 1
ATOM 886 C C . ILE A 1 112 ? 20.865 7.232 -47.772 1.00 93.00 112 ILE A C 1
ATOM 888 O O . ILE A 1 112 ? 21.310 7.725 -48.807 1.00 93.00 112 ILE A O 1
ATOM 892 N N . ALA A 1 113 ? 20.849 5.911 -47.576 1.00 92.12 113 ALA A N 1
ATOM 893 C CA . ALA A 1 113 ? 21.387 4.957 -48.544 1.00 92.12 113 ALA A CA 1
ATOM 894 C C . ALA A 1 113 ? 20.657 5.022 -49.896 1.00 92.12 113 ALA A C 1
ATOM 896 O O . ALA A 1 113 ? 21.306 5.047 -50.941 1.00 92.12 113 ALA A O 1
ATOM 897 N N . ILE A 1 114 ? 19.322 5.112 -49.887 1.00 92.81 114 ILE A N 1
ATOM 898 C CA . ILE A 1 114 ? 18.514 5.258 -51.109 1.00 92.81 114 ILE A CA 1
ATOM 899 C C . ILE A 1 114 ? 18.872 6.554 -51.843 1.00 92.81 114 ILE A C 1
ATOM 901 O O . ILE A 1 114 ? 19.067 6.535 -53.061 1.00 92.81 114 ILE A O 1
ATOM 905 N N . ILE A 1 115 ? 19.001 7.668 -51.114 1.00 91.38 115 ILE A N 1
ATOM 906 C CA . ILE A 1 115 ? 19.396 8.959 -51.693 1.00 91.38 115 ILE A CA 1
ATOM 907 C C . ILE A 1 115 ? 20.777 8.845 -52.354 1.00 91.38 115 ILE A C 1
ATOM 909 O O . ILE A 1 115 ? 20.932 9.244 -53.506 1.00 91.38 115 ILE A O 1
ATOM 913 N N . LEU A 1 116 ? 21.763 8.243 -51.681 1.00 86.38 116 LEU A N 1
ATOM 914 C CA . LEU A 1 116 ? 23.120 8.077 -52.219 1.00 86.38 116 LEU A CA 1
ATOM 915 C C . LEU A 1 116 ? 23.165 7.192 -53.472 1.00 86.38 116 LEU A C 1
ATOM 917 O O . LEU A 1 116 ? 23.836 7.544 -54.441 1.00 86.38 116 LEU A O 1
ATOM 921 N N . ILE A 1 117 ? 22.438 6.070 -53.482 1.00 85.25 117 ILE A N 1
ATOM 922 C CA . ILE A 1 117 ? 22.362 5.176 -54.649 1.00 85.25 117 ILE A CA 1
ATOM 923 C C . ILE A 1 117 ? 21.725 5.905 -55.835 1.00 85.25 117 ILE A C 1
ATOM 925 O O . ILE A 1 117 ? 22.242 5.828 -56.948 1.00 85.25 117 ILE A O 1
ATOM 929 N N . THR A 1 118 ? 20.646 6.656 -55.594 1.00 79.25 118 THR A N 1
ATOM 930 C CA . THR A 1 118 ? 19.949 7.415 -56.643 1.00 79.25 118 THR A CA 1
ATOM 931 C C . THR A 1 118 ? 20.875 8.456 -57.269 1.00 79.25 118 THR A C 1
ATOM 933 O O . THR A 1 118 ? 21.003 8.500 -58.490 1.00 79.25 118 THR A O 1
ATOM 936 N N . LEU A 1 119 ? 21.594 9.225 -56.445 1.00 77.31 119 LEU A N 1
ATOM 937 C CA . LEU A 1 119 ? 22.557 10.227 -56.914 1.00 77.31 119 LEU A CA 1
ATOM 938 C C . LEU A 1 119 ? 23.713 9.606 -57.713 1.00 77.31 119 LEU A C 1
ATOM 940 O O . LEU A 1 119 ? 24.138 10.175 -58.719 1.00 77.31 119 LEU A O 1
ATOM 944 N N . ASN A 1 120 ? 24.205 8.435 -57.299 1.00 70.88 120 ASN A N 1
ATOM 945 C CA . ASN A 1 120 ? 25.306 7.756 -57.983 1.00 70.88 120 ASN A CA 1
ATOM 946 C C . ASN A 1 120 ? 24.869 7.036 -59.271 1.00 70.88 120 ASN A C 1
ATOM 948 O O . ASN A 1 120 ? 25.691 6.798 -60.143 1.00 70.88 120 ASN A O 1
ATOM 952 N N . SER A 1 121 ? 23.586 6.695 -59.413 1.00 61.59 121 SER A N 1
ATOM 953 C CA . SER A 1 121 ? 23.049 6.082 -60.638 1.00 61.59 121 SER A CA 1
ATOM 954 C C . SER A 1 121 ? 22.801 7.078 -61.780 1.00 61.59 121 SER A C 1
ATOM 956 O O . SER A 1 121 ? 22.587 6.668 -62.916 1.00 61.59 121 SER A O 1
ATOM 958 N N . SER A 1 122 ? 22.857 8.384 -61.502 1.00 57.19 122 SER A N 1
ATOM 959 C CA . SER A 1 122 ? 22.690 9.459 -62.493 1.00 57.19 122 SER A CA 1
ATOM 960 C C . SER A 1 122 ? 23.994 9.931 -63.159 1.00 57.19 122 SER A C 1
ATOM 962 O O . SER A 1 122 ? 23.986 10.946 -63.851 1.00 57.19 122 SER A O 1
ATOM 964 N N . SER A 1 123 ? 25.116 9.228 -62.980 1.00 53.38 123 SER A N 1
ATOM 965 C CA . SER A 1 123 ? 26.434 9.633 -63.498 1.00 53.38 123 SER A CA 1
ATOM 966 C C . SER A 1 123 ? 26.884 8.861 -64.742 1.00 53.38 123 SER A C 1
ATOM 968 O O . SER A 1 123 ? 28.062 8.541 -64.873 1.00 53.38 123 SER A O 1
ATOM 970 N N . ASP A 1 124 ? 25.975 8.618 -65.692 1.00 54.78 124 ASP A N 1
ATOM 971 C CA . ASP A 1 124 ? 26.359 8.130 -67.022 1.00 54.78 124 ASP A CA 1
ATOM 972 C C . ASP A 1 124 ? 26.024 9.161 -68.109 1.00 54.78 124 ASP A C 1
ATOM 974 O O . ASP A 1 124 ? 25.002 9.105 -68.793 1.00 54.78 124 ASP A O 1
ATOM 978 N N . SER A 1 125 ? 26.904 10.158 -68.238 1.00 44.78 125 SER A N 1
ATOM 979 C CA . SER A 1 125 ? 27.070 10.927 -69.474 1.00 44.78 125 SER A CA 1
ATOM 980 C C . SER A 1 125 ? 28.475 11.535 -69.539 1.00 44.78 125 SER A C 1
ATOM 982 O O . SER A 1 125 ? 28.790 12.499 -68.839 1.00 44.78 125 SER A O 1
ATOM 984 N N . ASN A 1 126 ? 29.305 10.944 -70.400 1.00 49.25 126 ASN A N 1
ATOM 985 C CA . ASN A 1 126 ? 30.610 11.428 -70.855 1.00 49.25 126 ASN A CA 1
ATOM 986 C C . ASN A 1 126 ? 30.630 12.931 -71.184 1.00 49.25 126 ASN A C 1
ATOM 988 O O . ASN A 1 126 ? 29.850 13.376 -72.021 1.00 49.25 126 ASN A O 1
ATOM 992 N N . SER A 1 127 ? 31.630 13.658 -70.674 1.00 41.25 127 SER A N 1
ATOM 993 C CA . SER A 1 127 ? 32.540 14.460 -71.513 1.00 41.25 127 SER A CA 1
ATOM 994 C C . SER A 1 127 ? 33.639 15.116 -70.676 1.00 41.25 127 SER A C 1
ATOM 996 O O . SER A 1 127 ? 33.376 15.756 -69.659 1.00 41.25 127 SER A O 1
ATOM 998 N N . ASP A 1 128 ? 34.871 14.973 -71.152 1.00 52.31 128 ASP A N 1
ATOM 999 C CA . ASP A 1 128 ? 36.088 15.595 -70.644 1.00 52.31 128 ASP A CA 1
ATOM 1000 C C . ASP A 1 128 ? 35.998 17.125 -70.534 1.00 52.31 128 ASP A C 1
ATOM 1002 O O . ASP A 1 128 ? 35.493 17.778 -71.450 1.00 52.31 128 ASP A O 1
ATOM 1006 N N . ARG A 1 129 ? 36.634 17.702 -69.499 1.00 40.72 129 ARG A N 1
ATOM 1007 C CA . ARG A 1 129 ? 37.597 18.824 -69.614 1.00 40.72 129 ARG A CA 1
ATOM 1008 C C . ARG A 1 129 ? 38.113 19.299 -68.248 1.00 40.72 129 ARG A C 1
ATOM 1010 O O . ARG A 1 129 ? 37.364 19.770 -67.406 1.00 40.72 129 ARG A O 1
ATOM 1017 N N . ARG A 1 130 ? 39.442 19.214 -68.114 1.00 41.19 130 ARG A N 1
ATOM 1018 C CA . ARG A 1 130 ? 40.384 20.125 -67.426 1.00 41.19 130 ARG A CA 1
ATOM 1019 C C . ARG A 1 130 ? 39.782 21.222 -66.534 1.00 41.19 130 ARG A C 1
ATOM 1021 O O . ARG A 1 130 ? 39.124 22.126 -67.035 1.00 41.19 130 ARG A O 1
ATOM 1028 N N . GLY A 1 131 ? 40.242 21.287 -65.285 1.00 36.72 131 GLY A N 1
ATOM 1029 C CA . GLY A 1 131 ? 40.124 22.509 -64.491 1.00 36.72 131 GLY A CA 1
ATOM 1030 C C . GLY A 1 131 ? 40.651 22.375 -63.072 1.00 36.72 131 GLY A C 1
ATOM 1031 O O . GLY A 1 131 ? 39.972 21.859 -62.200 1.00 36.72 131 GLY A O 1
ATOM 1032 N N . SER A 1 132 ? 41.879 22.849 -62.887 1.00 39.12 132 SER A N 1
ATOM 1033 C CA . SER A 1 132 ? 42.555 23.169 -61.629 1.00 39.12 132 SER A CA 1
ATOM 1034 C C . SER A 1 132 ? 41.661 23.708 -60.500 1.00 39.12 132 SER A C 1
ATOM 1036 O O . SER A 1 132 ? 40.760 24.505 -60.740 1.00 39.12 132 SER A O 1
ATOM 1038 N N . SER A 1 133 ? 42.095 23.389 -59.272 1.00 41.09 133 SER A N 1
ATOM 1039 C CA . SER A 1 133 ? 41.962 24.169 -58.031 1.00 41.09 133 SER A CA 1
ATOM 1040 C C . SER A 1 133 ? 40.553 24.524 -57.562 1.00 41.09 133 SER A C 1
ATOM 1042 O O . SER A 1 133 ? 39.969 25.463 -58.084 1.00 41.09 133 SER A O 1
ATOM 1044 N N . ASN A 1 134 ? 40.106 23.926 -56.452 1.00 35.88 134 ASN A N 1
ATOM 1045 C CA . ASN A 1 134 ? 39.815 24.708 -55.246 1.00 35.88 134 ASN A CA 1
ATOM 1046 C C . ASN A 1 134 ? 39.532 23.817 -54.025 1.00 35.88 134 ASN A C 1
ATOM 1048 O O . ASN A 1 134 ? 38.868 22.794 -54.132 1.00 35.88 134 ASN A O 1
ATOM 1052 N N . SER A 1 135 ? 39.941 24.328 -52.864 1.00 36.91 135 SER A N 1
ATOM 1053 C CA . SER A 1 135 ? 39.272 24.162 -51.573 1.00 36.91 135 SER A CA 1
ATOM 1054 C C . SER A 1 135 ? 39.206 22.757 -50.961 1.00 36.91 135 SER A C 1
ATOM 1056 O O . SER A 1 135 ? 38.240 22.009 -51.110 1.00 36.91 135 SER A O 1
ATOM 1058 N N . GLY A 1 136 ? 40.208 22.464 -50.127 1.00 39.78 136 GLY A N 1
ATOM 1059 C CA . GLY A 1 136 ? 40.038 21.578 -48.979 1.00 39.78 136 GLY A CA 1
ATOM 1060 C C . GLY A 1 136 ? 39.019 22.190 -48.019 1.00 39.78 136 GLY A C 1
ATOM 1061 O O . GLY A 1 136 ? 39.369 22.938 -47.115 1.00 39.78 136 GLY A O 1
ATOM 1062 N N . SER A 1 137 ? 37.749 21.896 -48.263 1.00 39.66 137 SER A N 1
ATOM 1063 C CA . SER A 1 137 ? 36.611 22.325 -47.459 1.00 39.66 137 SER A CA 1
ATOM 1064 C C . SER A 1 137 ? 35.756 21.094 -47.183 1.00 39.66 137 SER A C 1
ATOM 1066 O O . SER A 1 137 ? 34.668 20.911 -47.730 1.00 39.66 137 SER A O 1
ATOM 1068 N N . SER A 1 138 ? 36.292 20.222 -46.333 1.00 36.69 138 SER A N 1
ATOM 1069 C CA . SER A 1 138 ? 35.559 19.138 -45.689 1.00 36.69 138 SER A CA 1
ATOM 1070 C C . SER A 1 138 ? 34.554 19.759 -44.717 1.00 36.69 138 SER A C 1
ATOM 1072 O O . SER A 1 138 ? 34.815 19.882 -43.523 1.00 36.69 138 SER A O 1
ATOM 1074 N N . ILE A 1 139 ? 33.409 20.198 -45.240 1.00 39.06 139 ILE A N 1
ATOM 1075 C CA . ILE A 1 139 ? 32.243 20.603 -44.448 1.00 39.06 139 ILE A CA 1
ATOM 1076 C C . ILE A 1 139 ? 31.617 19.316 -43.905 1.00 39.06 139 ILE A C 1
ATOM 1078 O O . ILE A 1 139 ? 30.610 18.827 -44.406 1.00 39.06 139 ILE A O 1
ATOM 1082 N N . ILE A 1 140 ? 32.251 18.730 -42.893 1.00 39.28 140 ILE A N 1
ATOM 1083 C CA . ILE A 1 140 ? 31.606 17.746 -42.032 1.00 39.28 140 ILE A CA 1
ATOM 1084 C C . ILE A 1 140 ? 31.189 18.510 -40.777 1.00 39.28 140 ILE A C 1
ATOM 1086 O O . ILE A 1 140 ? 31.927 18.600 -39.799 1.00 39.28 140 ILE A O 1
ATOM 1090 N N . PHE A 1 141 ? 30.002 19.111 -40.832 1.00 42.44 141 PHE A N 1
ATOM 1091 C CA . PHE A 1 141 ? 29.317 19.612 -39.645 1.00 42.44 141 PHE A CA 1
ATOM 1092 C C . PHE A 1 141 ? 28.804 18.402 -38.855 1.00 42.44 141 PHE A C 1
ATOM 1094 O O . PHE A 1 141 ? 27.691 17.929 -39.070 1.00 42.44 141 PHE A O 1
ATOM 1101 N N . ILE A 1 142 ? 29.637 17.873 -37.958 1.00 47.78 142 ILE A N 1
ATOM 1102 C CA . ILE A 1 142 ? 29.182 16.977 -36.892 1.00 47.78 142 ILE A CA 1
ATOM 1103 C C . ILE A 1 142 ? 28.788 17.875 -35.714 1.00 47.78 142 ILE A C 1
ATOM 1105 O O . ILE A 1 142 ? 29.669 18.503 -35.121 1.00 47.78 142 ILE A O 1
ATOM 1109 N N . PRO A 1 143 ? 27.499 17.991 -35.349 1.00 44.22 143 PRO A N 1
ATOM 1110 C CA . PRO A 1 143 ? 27.124 18.660 -34.115 1.00 44.22 143 PRO A CA 1
ATOM 1111 C C . PRO A 1 143 ? 27.580 17.781 -32.944 1.00 44.22 143 PRO A C 1
ATOM 1113 O O . PRO A 1 143 ? 26.947 16.789 -32.592 1.00 44.22 143 PRO A O 1
ATOM 1116 N N . ASN A 1 144 ? 28.706 18.154 -32.342 1.00 51.81 144 ASN A N 1
ATOM 1117 C CA . ASN A 1 144 ? 29.386 17.450 -31.250 1.00 51.81 144 ASN A CA 1
ATOM 1118 C C . ASN A 1 144 ? 28.636 17.488 -29.898 1.00 51.81 144 ASN A C 1
ATOM 1120 O O . ASN A 1 144 ? 29.254 17.358 -28.847 1.00 51.81 144 ASN A O 1
ATOM 1124 N N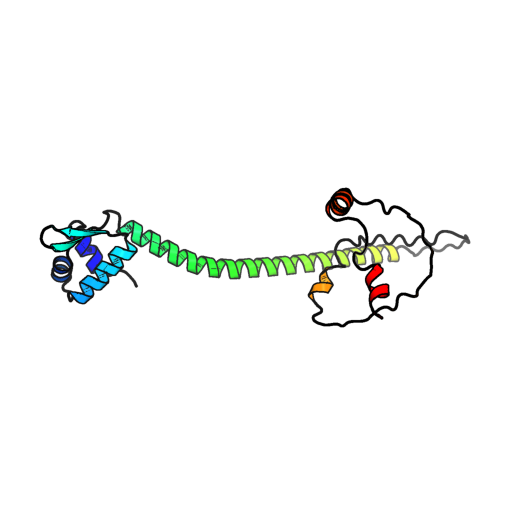 . PHE A 1 145 ? 27.317 17.693 -29.884 1.00 53.53 145 PHE A N 1
ATOM 1125 C CA . PHE A 1 145 ? 26.601 18.070 -28.661 1.00 53.53 145 PHE A CA 1
ATOM 1126 C C . PHE A 1 145 ? 26.013 16.894 -27.856 1.00 53.53 145 PHE A C 1
ATOM 1128 O O . PHE A 1 145 ? 25.530 17.125 -26.758 1.00 53.53 145 PHE A O 1
ATOM 1135 N N . TRP A 1 146 ? 26.025 15.645 -28.352 1.00 47.72 146 TRP A N 1
ATOM 1136 C CA . TRP A 1 146 ? 25.233 14.568 -27.712 1.00 47.72 146 TRP A CA 1
ATOM 1137 C C . TRP A 1 146 ? 25.829 13.150 -27.678 1.00 47.72 146 TRP A C 1
ATOM 1139 O O . TRP A 1 146 ? 25.137 12.221 -27.272 1.00 47.72 146 TRP A O 1
ATOM 1149 N N . ILE A 1 147 ? 27.078 12.936 -28.111 1.00 50.03 147 ILE A N 1
ATOM 1150 C CA . ILE A 1 147 ? 27.658 11.573 -28.211 1.00 50.03 147 ILE A CA 1
ATOM 1151 C C . ILE A 1 147 ? 28.952 11.407 -27.391 1.00 50.03 147 ILE A C 1
ATOM 1153 O O . ILE A 1 147 ? 29.337 10.282 -27.084 1.00 50.03 147 ILE A O 1
ATOM 1157 N N . GLY A 1 148 ? 29.599 12.499 -26.966 1.00 52.94 148 GLY A N 1
ATOM 1158 C CA . GLY A 1 148 ? 30.867 12.433 -26.225 1.00 52.94 148 GLY A CA 1
ATOM 1159 C C . GLY A 1 148 ? 30.748 11.902 -24.791 1.00 52.94 148 GLY A C 1
ATOM 1160 O O . GLY A 1 148 ? 31.623 11.168 -24.341 1.00 52.94 148 GLY A O 1
ATOM 1161 N N . ASP A 1 149 ? 29.647 12.202 -24.097 1.00 53.41 149 ASP A N 1
ATOM 1162 C CA . ASP A 1 149 ? 29.555 12.007 -22.638 1.00 53.41 149 ASP A CA 1
ATOM 1163 C C . ASP A 1 149 ? 28.854 10.712 -22.193 1.00 53.41 149 ASP A C 1
ATOM 1165 O O . ASP A 1 149 ? 28.849 10.377 -21.009 1.00 53.41 149 ASP A O 1
ATOM 1169 N N . ILE A 1 150 ? 28.293 9.924 -23.118 1.00 55.81 150 ILE A N 1
ATOM 1170 C CA . ILE A 1 150 ? 27.612 8.657 -22.781 1.00 55.81 150 ILE A CA 1
ATOM 1171 C C . ILE A 1 150 ? 28.607 7.555 -22.373 1.00 55.81 150 ILE A C 1
ATOM 1173 O O . ILE A 1 150 ? 28.254 6.634 -21.635 1.00 55.81 150 ILE A O 1
ATOM 1177 N N . PHE A 1 151 ? 29.859 7.640 -22.827 1.00 52.22 151 PHE A N 1
ATOM 1178 C CA . PHE A 1 151 ? 30.844 6.566 -22.670 1.00 52.22 151 PHE A CA 1
ATOM 1179 C C . PHE A 1 151 ? 31.652 6.633 -21.366 1.00 52.22 151 PHE A C 1
ATOM 1181 O O . PHE A 1 151 ? 32.363 5.683 -21.045 1.00 52.22 151 PHE A O 1
ATOM 1188 N N . TRP A 1 152 ? 31.514 7.702 -20.574 1.00 53.41 152 TRP A N 1
ATOM 1189 C CA . TRP A 1 152 ? 32.207 7.829 -19.284 1.00 53.41 152 TRP A CA 1
ATOM 1190 C C . TRP A 1 152 ? 31.550 7.002 -18.161 1.00 53.41 152 TRP A C 1
ATOM 1192 O O . TRP A 1 152 ? 32.202 6.649 -17.185 1.00 53.41 152 TRP A O 1
ATOM 1202 N N . LEU A 1 153 ? 30.279 6.609 -18.323 1.00 51.97 153 LEU A N 1
ATOM 1203 C CA . LEU A 1 153 ? 29.553 5.765 -17.360 1.00 51.97 153 LEU A CA 1
ATOM 1204 C C . LEU A 1 153 ? 29.895 4.263 -17.459 1.00 51.97 153 LEU A C 1
ATOM 1206 O O . LEU A 1 153 ? 29.519 3.488 -16.583 1.00 51.97 153 LEU A O 1
ATOM 1210 N N . LEU A 1 154 ? 30.556 3.842 -18.543 1.00 53.31 154 LEU A N 1
ATOM 1211 C CA . LEU A 1 154 ? 30.726 2.433 -18.926 1.00 53.31 154 LEU A CA 1
ATOM 1212 C C . LEU A 1 154 ? 32.133 1.873 -18.648 1.00 53.31 154 LEU A C 1
ATOM 1214 O O . LEU A 1 154 ? 32.370 0.696 -18.910 1.00 53.31 154 LEU A O 1
ATOM 1218 N N . HIS A 1 155 ? 33.051 2.666 -18.085 1.00 50.81 155 HIS A N 1
ATOM 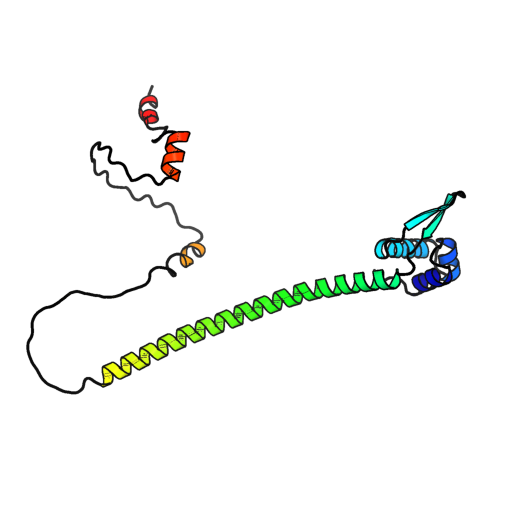1219 C CA . HIS A 1 155 ? 34.419 2.228 -17.785 1.00 50.81 155 HIS A CA 1
ATOM 1220 C C . HIS A 1 155 ? 34.722 2.257 -16.277 1.00 50.81 155 HIS A C 1
ATOM 1222 O O . HIS A 1 155 ? 35.170 3.277 -15.750 1.00 50.81 155 HIS A O 1
ATOM 1228 N N . PRO A 1 156 ? 34.532 1.140 -15.552 1.00 44.38 156 PRO A N 1
ATOM 1229 C CA . PRO A 1 156 ? 35.035 0.989 -14.199 1.00 44.38 156 PRO A CA 1
ATOM 1230 C C . PRO A 1 156 ? 36.500 0.538 -14.258 1.00 44.38 156 PRO A C 1
ATOM 1232 O O . PRO A 1 156 ? 36.797 -0.650 -14.332 1.00 44.38 156 PRO A O 1
ATOM 1235 N N . GLY A 1 157 ? 37.413 1.507 -14.207 1.00 52.97 157 GLY A N 1
ATOM 1236 C CA . GLY A 1 157 ? 38.803 1.265 -13.822 1.00 52.97 157 GLY A CA 1
ATOM 1237 C C . GLY A 1 157 ? 39.830 1.326 -14.944 1.00 52.97 157 GLY A C 1
ATOM 1238 O O . GLY A 1 157 ? 40.261 0.294 -15.423 1.00 52.97 157 GLY A O 1
ATOM 1239 N N . TYR A 1 158 ? 40.314 2.531 -15.236 1.00 40.97 158 TYR A N 1
ATOM 1240 C CA . TYR A 1 158 ? 41.698 2.819 -15.635 1.00 40.97 158 TYR A CA 1
ATOM 1241 C C . TYR A 1 158 ? 41.962 4.236 -15.101 1.00 40.97 158 TYR A C 1
ATOM 1243 O O . TYR A 1 158 ? 41.182 5.145 -15.349 1.00 40.97 158 TYR A O 1
ATOM 1251 N N . GLY A 1 159 ? 42.902 4.479 -14.198 1.00 39.00 159 GLY A N 1
ATOM 1252 C CA . GLY A 1 159 ? 44.287 4.051 -14.278 1.00 39.00 159 GLY A CA 1
ATOM 1253 C C . GLY A 1 159 ? 45.092 5.328 -14.483 1.00 39.00 159 GLY A C 1
ATOM 1254 O O . GLY A 1 159 ? 44.995 5.977 -15.514 1.00 39.00 159 GLY A O 1
ATOM 1255 N N . TYR A 1 160 ? 45.793 5.739 -13.435 1.00 44.81 160 TYR A N 1
ATOM 1256 C CA . TYR A 1 160 ? 46.628 6.927 -13.387 1.00 44.81 160 TYR A CA 1
ATOM 1257 C C . TYR A 1 160 ? 47.694 6.895 -14.486 1.00 44.81 160 TYR A C 1
ATOM 1259 O O . TYR A 1 160 ? 48.718 6.241 -14.315 1.00 44.81 160 TYR A O 1
ATOM 1267 N N . GLU A 1 161 ? 47.519 7.665 -15.556 1.00 36.81 161 GLU A N 1
ATOM 1268 C CA . GLU A 1 161 ? 48.601 7.952 -16.500 1.00 36.81 161 GLU A CA 1
ATOM 1269 C C . GLU A 1 161 ? 48.863 9.455 -16.545 1.00 36.81 161 GLU A C 1
ATOM 1271 O O . GLU A 1 161 ? 48.238 10.250 -17.245 1.00 36.81 161 GLU A O 1
ATOM 1276 N N . ARG A 1 162 ? 49.830 9.825 -15.696 1.00 38.62 162 ARG A N 1
ATOM 1277 C CA . ARG A 1 162 ? 50.575 11.079 -15.725 1.00 38.62 162 ARG A CA 1
ATOM 1278 C C . ARG A 1 162 ? 51.021 11.370 -17.155 1.00 38.62 162 ARG A C 1
ATOM 1280 O O . ARG A 1 162 ? 51.946 10.736 -17.654 1.00 38.62 162 ARG A O 1
ATOM 1287 N N . HIS A 1 163 ? 50.449 12.400 -17.760 1.00 34.69 163 HIS A N 1
ATOM 1288 C CA . HIS A 1 163 ? 51.123 13.112 -18.835 1.00 34.69 163 HIS A CA 1
ATOM 1289 C C . HIS A 1 163 ? 52.250 13.960 -18.222 1.00 34.69 163 HIS A C 1
ATOM 1291 O O . HIS A 1 163 ? 51.961 14.855 -17.425 1.00 34.69 163 HIS A O 1
ATOM 1297 N N . PRO A 1 164 ? 53.531 13.734 -18.569 1.00 37.75 164 PRO A N 1
ATOM 1298 C CA . PRO A 1 164 ? 54.584 14.675 -18.238 1.00 37.75 164 PRO A CA 1
ATOM 1299 C C . PRO A 1 164 ? 54.418 15.879 -19.167 1.00 37.75 164 PRO A C 1
ATOM 1301 O O . PRO A 1 164 ? 54.794 15.852 -20.341 1.00 37.75 164 PRO A O 1
ATOM 1304 N N . GLN A 1 165 ? 53.800 16.939 -18.646 1.00 38.84 165 GLN A N 1
ATOM 1305 C CA . GLN A 1 165 ? 53.804 18.245 -19.286 1.00 38.84 165 GLN A CA 1
ATOM 1306 C C . GLN A 1 165 ? 55.253 18.712 -19.391 1.00 38.84 165 GLN A C 1
ATOM 1308 O O . GLN A 1 165 ? 55.910 19.037 -18.405 1.00 38.84 165 GLN A O 1
ATOM 1313 N N . ARG A 1 166 ? 55.755 18.715 -20.629 1.00 35.25 166 ARG A N 1
ATOM 1314 C CA . ARG A 1 166 ? 56.973 19.420 -21.015 1.00 35.25 166 ARG A CA 1
ATOM 1315 C C . ARG A 1 166 ? 56.882 20.847 -20.489 1.00 35.25 166 ARG A C 1
ATOM 1317 O O . ARG A 1 166 ? 56.077 21.638 -20.976 1.00 35.25 166 ARG A O 1
ATOM 1324 N N . HIS A 1 167 ? 57.750 21.157 -19.537 1.00 36.66 167 HIS A N 1
ATOM 1325 C CA . HIS A 1 167 ? 58.092 22.514 -19.161 1.00 36.66 167 HIS A CA 1
ATOM 1326 C C . HIS A 1 167 ? 58.507 23.288 -20.418 1.00 36.66 167 HIS A C 1
ATOM 1328 O O . HIS A 1 167 ? 59.612 23.129 -20.934 1.00 36.66 167 HIS A O 1
ATOM 1334 N N . ARG A 1 168 ? 57.606 24.131 -20.924 1.00 34.78 168 ARG A N 1
ATOM 1335 C CA . ARG A 1 168 ? 58.009 25.356 -21.604 1.00 34.78 168 ARG A CA 1
ATOM 1336 C C . ARG A 1 168 ? 58.068 26.424 -20.531 1.00 34.78 168 ARG A C 1
ATOM 1338 O O . ARG A 1 168 ? 57.044 26.892 -20.050 1.00 34.78 168 ARG A O 1
ATOM 1345 N N . ALA A 1 169 ? 59.294 26.741 -20.138 1.00 42.88 169 ALA A N 1
ATOM 1346 C CA . ALA A 1 169 ? 59.604 27.969 -19.440 1.00 42.88 169 ALA A CA 1
ATOM 1347 C C . ALA A 1 169 ? 59.075 29.146 -20.275 1.00 42.88 169 ALA A C 1
ATOM 1349 O O . ALA A 1 169 ? 59.505 29.372 -21.406 1.00 42.88 169 ALA A O 1
ATOM 1350 N N . SER A 1 170 ? 58.091 29.849 -19.737 1.00 36.00 170 SER A N 1
ATOM 1351 C CA . SER A 1 170 ? 57.656 31.175 -20.170 1.00 36.00 170 SER A CA 1
ATOM 1352 C C . SER A 1 170 ? 57.149 31.833 -18.890 1.00 36.00 170 SER A C 1
ATOM 1354 O O . SER A 1 170 ? 56.109 31.462 -18.366 1.00 36.00 170 SER A O 1
ATOM 1356 N N . SER A 1 171 ? 58.062 32.454 -18.147 1.00 37.03 171 SER A N 1
ATOM 1357 C CA . SER A 1 171 ? 58.219 33.911 -18.160 1.00 37.03 171 SER A CA 1
ATOM 1358 C C . SER A 1 171 ? 56.918 34.601 -17.759 1.00 37.03 171 SER A C 1
ATOM 1360 O O . SER A 1 171 ? 56.053 34.868 -18.592 1.00 37.03 171 SER A O 1
ATOM 1362 N N . ASP A 1 172 ? 56.816 34.820 -16.452 1.00 43.59 172 ASP A N 1
ATOM 1363 C CA . ASP A 1 172 ? 56.308 36.032 -15.816 1.00 43.59 172 ASP A CA 1
ATOM 1364 C C . ASP A 1 172 ? 55.631 37.015 -16.788 1.00 43.59 172 ASP A C 1
ATOM 1366 O O . ASP A 1 172 ? 56.272 37.841 -17.439 1.00 43.59 172 ASP A O 1
ATOM 1370 N N . SER A 1 173 ? 54.317 36.875 -16.942 1.00 35.41 173 SER A N 1
ATOM 1371 C CA . SER A 1 173 ? 53.476 37.954 -17.440 1.00 35.41 173 SER A CA 1
ATOM 1372 C C . SER A 1 173 ? 52.077 37.795 -16.867 1.00 35.41 173 SER A C 1
ATOM 1374 O O . SER A 1 173 ? 51.340 36.848 -17.132 1.00 35.41 173 SER A O 1
ATOM 1376 N N . SER A 1 174 ? 51.757 38.764 -16.026 1.00 48.34 174 SER A N 1
ATOM 1377 C CA . SER A 1 174 ? 50.450 39.161 -15.536 1.00 48.34 174 SER A CA 1
ATOM 1378 C C . SER A 1 174 ? 49.477 39.450 -16.684 1.00 48.34 174 SER A C 1
ATOM 1380 O O . SER A 1 174 ? 49.127 40.598 -16.954 1.00 48.34 174 SER A O 1
ATOM 1382 N N . GLN A 1 175 ? 49.014 38.409 -17.369 1.00 39.81 175 GLN A N 1
ATOM 1383 C CA . GLN A 1 175 ? 47.863 38.519 -18.251 1.00 39.81 175 GLN A CA 1
ATOM 1384 C C . GLN A 1 175 ? 46.651 37.936 -17.549 1.00 39.81 175 GLN A C 1
ATOM 1386 O O . GLN A 1 175 ? 46.477 36.728 -17.424 1.00 39.81 175 GLN A O 1
ATOM 1391 N N . SER A 1 176 ? 45.845 38.875 -17.064 1.00 50.66 176 SER A N 1
ATOM 1392 C CA . SER A 1 176 ? 44.429 38.748 -16.768 1.00 50.66 176 SER A CA 1
ATOM 1393 C C . SER A 1 176 ? 43.746 37.769 -17.723 1.00 50.66 176 SER A C 1
ATOM 1395 O O . SER A 1 176 ? 43.320 38.143 -18.817 1.00 50.66 176 SER A O 1
ATOM 1397 N N . SER A 1 177 ? 43.616 36.518 -17.290 1.00 53.28 177 SER A N 1
ATOM 1398 C CA . SER A 1 177 ? 42.479 35.707 -17.701 1.00 53.28 177 SER A CA 1
ATOM 1399 C C . SER A 1 177 ? 41.244 36.504 -17.289 1.00 53.28 177 SER A C 1
ATOM 1401 O O . SER A 1 177 ? 41.169 36.935 -16.138 1.00 53.28 177 SER A O 1
ATOM 1403 N N . GLU A 1 178 ? 40.341 36.803 -18.222 1.00 58.56 178 GLU A N 1
ATOM 1404 C CA . GLU A 1 178 ? 39.069 37.460 -17.911 1.00 58.56 178 GLU A CA 1
ATOM 1405 C C . GLU A 1 178 ? 38.344 36.612 -16.855 1.00 58.56 178 GLU A C 1
ATOM 1407 O O . GLU A 1 178 ? 37.760 35.576 -17.168 1.00 58.56 178 GLU A O 1
ATOM 1412 N N . MET A 1 179 ? 38.463 36.997 -15.581 1.00 67.50 179 MET A N 1
ATOM 1413 C CA . MET A 1 179 ? 37.826 36.285 -14.480 1.00 67.50 179 MET A CA 1
ATOM 1414 C C . MET A 1 179 ? 36.324 36.490 -14.623 1.00 67.50 179 MET A C 1
ATOM 1416 O O . MET A 1 179 ? 35.842 37.625 -14.689 1.00 67.50 179 MET A O 1
ATO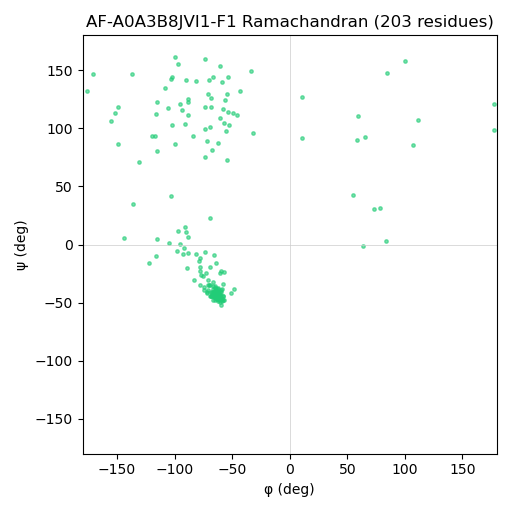M 1420 N N . ASN A 1 180 ? 35.568 35.398 -14.656 1.00 79.00 180 ASN A N 1
ATOM 1421 C CA . ASN A 1 180 ? 34.113 35.499 -14.640 1.00 79.00 180 ASN A CA 1
ATOM 1422 C C . ASN A 1 180 ? 33.655 36.191 -13.343 1.00 79.00 180 ASN A C 1
ATOM 1424 O O . ASN A 1 180 ? 34.321 36.105 -12.316 1.00 79.00 180 ASN A O 1
ATOM 1428 N N . PHE A 1 181 ? 32.494 36.853 -13.347 1.00 83.50 181 PHE A N 1
ATOM 1429 C CA . PHE A 1 181 ? 31.996 37.625 -12.191 1.00 83.50 181 PHE A CA 1
ATOM 1430 C C . PHE A 1 181 ? 32.052 36.859 -10.853 1.00 83.50 181 PHE A C 1
ATOM 1432 O O . PHE A 1 181 ? 32.412 37.419 -9.819 1.00 83.50 181 PHE A O 1
ATOM 1439 N N . LEU A 1 182 ? 31.748 35.559 -10.875 1.00 83.62 182 LEU A N 1
ATOM 1440 C CA . LEU A 1 182 ? 31.821 34.700 -9.690 1.00 83.62 182 LEU A CA 1
ATOM 1441 C C . LEU A 1 182 ? 33.263 34.425 -9.239 1.00 83.62 182 LEU A C 1
ATOM 1443 O O . LEU A 1 182 ? 33.520 34.357 -8.042 1.00 83.62 182 LEU A O 1
ATOM 1447 N N . GLU A 1 183 ? 34.200 34.309 -10.178 1.00 75.75 183 GLU A N 1
ATOM 1448 C CA . GLU A 1 183 ? 35.633 34.149 -9.917 1.00 75.75 183 GLU A CA 1
ATOM 1449 C C . GLU A 1 183 ? 36.239 35.434 -9.339 1.00 75.75 183 GLU A C 1
ATOM 1451 O O . GLU A 1 183 ? 37.051 35.362 -8.423 1.00 75.75 183 GLU A O 1
ATOM 1456 N N . ALA A 1 184 ? 35.759 36.605 -9.771 1.00 80.81 184 ALA A N 1
ATOM 1457 C CA . ALA A 1 184 ? 36.130 37.894 -9.186 1.00 80.81 184 ALA A CA 1
ATOM 1458 C C . ALA A 1 184 ? 35.609 38.066 -7.745 1.00 80.81 184 ALA A C 1
ATOM 1460 O O . ALA A 1 184 ? 36.329 38.556 -6.877 1.00 80.81 184 ALA A O 1
ATOM 1461 N N . ILE A 1 185 ? 34.373 37.635 -7.455 1.00 84.75 185 ILE A N 1
ATOM 1462 C CA . ILE A 1 185 ? 33.856 37.621 -6.073 1.00 84.75 185 ILE A CA 1
ATOM 1463 C C . ILE A 1 185 ? 34.661 36.643 -5.214 1.00 84.75 185 ILE A C 1
ATOM 1465 O O . ILE A 1 185 ? 35.003 36.953 -4.073 1.00 84.75 185 ILE A O 1
ATOM 1469 N N . PHE A 1 186 ? 34.963 35.462 -5.753 1.00 81.69 186 PHE A N 1
ATOM 1470 C CA . PHE A 1 186 ? 35.719 34.436 -5.049 1.00 81.69 186 PHE A CA 1
ATOM 1471 C C . PHE A 1 186 ? 37.150 34.896 -4.739 1.00 81.69 186 PHE A C 1
ATOM 1473 O O . PHE A 1 186 ? 37.587 34.783 -3.596 1.00 81.69 186 PHE A O 1
ATOM 1480 N N . SER A 1 187 ? 37.856 35.482 -5.708 1.00 80.62 187 SER A N 1
ATOM 1481 C CA . SER A 1 187 ? 39.205 36.015 -5.500 1.00 80.62 187 SER A CA 1
ATOM 1482 C C . SER A 1 187 ? 39.218 37.216 -4.553 1.00 80.62 187 SER A C 1
ATOM 1484 O O . SER A 1 187 ? 40.154 37.363 -3.772 1.00 80.62 187 SER A O 1
ATOM 1486 N N . PHE A 1 188 ? 38.162 38.034 -4.539 1.00 81.00 188 PHE A N 1
ATOM 1487 C CA . PHE A 1 188 ? 38.022 39.120 -3.569 1.00 81.00 188 PHE A CA 1
ATOM 1488 C C . PHE A 1 188 ? 37.822 38.605 -2.138 1.00 81.00 188 PHE A C 1
ATOM 1490 O O . PHE A 1 188 ? 38.406 39.147 -1.201 1.00 81.00 188 PHE A O 1
ATOM 1497 N N . LEU A 1 189 ? 37.007 37.560 -1.958 1.00 84.06 189 LEU A N 1
ATOM 1498 C CA . LEU A 1 189 ? 36.692 37.023 -0.633 1.00 84.06 189 LEU A CA 1
ATOM 1499 C C . LEU A 1 189 ? 37.818 36.145 -0.063 1.00 84.06 189 LEU A C 1
ATOM 1501 O O . LEU A 1 189 ? 38.036 36.152 1.147 1.00 84.06 189 LEU A O 1
ATOM 1505 N N . PHE A 1 190 ? 38.522 35.396 -0.916 1.00 82.62 190 PHE A N 1
ATOM 1506 C CA . PHE A 1 190 ? 39.496 34.382 -0.492 1.00 82.62 190 PHE A CA 1
ATOM 1507 C C . PHE A 1 190 ? 40.949 34.676 -0.901 1.00 82.62 190 PHE A C 1
ATOM 1509 O O . PHE A 1 190 ? 41.858 34.024 -0.391 1.00 82.62 190 PHE A O 1
ATOM 1516 N N . GLY A 1 191 ? 41.185 35.675 -1.755 1.00 69.94 191 GLY A N 1
ATOM 1517 C CA . GLY A 1 191 ? 42.502 36.012 -2.299 1.00 69.94 191 GLY A CA 1
ATOM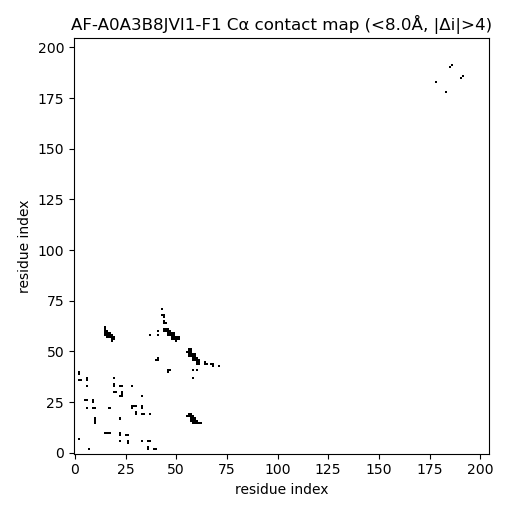 1518 C C . GLY A 1 191 ? 42.868 35.182 -3.535 1.00 69.94 191 GLY A C 1
ATOM 1519 O O . GLY A 1 191 ? 42.471 34.026 -3.666 1.00 69.94 191 GLY A O 1
ATOM 1520 N N . ASP A 1 192 ? 43.631 35.779 -4.456 1.00 70.81 192 ASP A N 1
ATOM 1521 C CA . ASP A 1 192 ? 44.110 35.097 -5.663 1.00 70.81 192 ASP A CA 1
ATOM 1522 C C . ASP A 1 192 ? 45.465 34.407 -5.446 1.00 70.81 192 ASP A C 1
ATOM 1524 O O . ASP A 1 192 ? 46.403 34.942 -4.836 1.00 70.81 192 ASP A O 1
ATOM 1528 N N . GLY A 1 193 ? 45.581 33.229 -6.047 1.00 67.88 193 GLY A N 1
ATOM 1529 C CA . GLY A 1 193 ? 46.811 32.484 -6.204 1.00 67.88 193 GLY A CA 1
ATOM 1530 C C . GLY A 1 193 ? 46.997 31.352 -5.203 1.00 67.88 193 GLY A C 1
ATOM 1531 O O . GLY A 1 193 ? 46.422 31.306 -4.120 1.00 67.88 193 GLY A O 1
ATOM 1532 N N . ASN A 1 194 ? 47.842 30.403 -5.600 1.00 66.94 194 ASN A N 1
ATOM 1533 C CA . ASN A 1 194 ? 48.123 29.193 -4.839 1.00 66.94 194 ASN A CA 1
ATOM 1534 C C . ASN A 1 194 ? 48.661 29.538 -3.430 1.00 66.94 194 ASN A C 1
ATOM 1536 O O . ASN A 1 194 ? 49.755 30.094 -3.343 1.00 66.94 194 ASN A O 1
ATOM 1540 N N . PRO A 1 195 ? 47.973 29.185 -2.328 1.00 66.25 195 PRO A N 1
ATOM 1541 C CA . PRO A 1 195 ? 48.427 29.493 -0.966 1.00 66.25 195 PRO A CA 1
ATOM 1542 C C . PRO A 1 195 ? 49.742 28.789 -0.598 1.00 66.25 195 PRO A C 1
ATOM 1544 O O . PRO A 1 195 ? 50.426 29.197 0.336 1.00 66.25 195 PRO A O 1
ATOM 1547 N N . ASN A 1 196 ? 50.138 27.773 -1.369 1.00 65.38 196 ASN A N 1
ATOM 1548 C CA . ASN A 1 196 ? 51.332 26.973 -1.134 1.00 65.38 196 ASN A CA 1
ATOM 1549 C C . ASN A 1 196 ? 52.545 27.421 -1.959 1.00 65.38 196 ASN A C 1
ATOM 1551 O O . ASN A 1 196 ? 53.537 26.699 -2.020 1.00 65.38 196 ASN A O 1
ATOM 1555 N N . ARG A 1 197 ? 52.501 28.594 -2.601 1.00 66.75 197 ARG A N 1
ATOM 1556 C CA . ARG A 1 197 ? 53.560 29.030 -3.530 1.00 66.75 197 ARG A CA 1
ATOM 1557 C C . ARG A 1 197 ? 54.937 29.296 -2.903 1.00 66.75 197 ARG A C 1
ATOM 1559 O O . ARG A 1 197 ? 55.899 29.398 -3.646 1.00 66.75 197 ARG A O 1
ATOM 1566 N N . TYR A 1 198 ? 55.044 29.302 -1.572 1.00 64.31 198 TYR A N 1
ATOM 1567 C CA . TYR A 1 198 ? 56.317 29.396 -0.837 1.00 64.31 198 TYR A CA 1
ATOM 1568 C C . TYR A 1 198 ? 56.647 28.140 -0.010 1.00 64.31 198 TYR A C 1
ATOM 1570 O O . TYR A 1 198 ? 57.622 28.124 0.732 1.00 64.31 198 TYR A O 1
ATOM 1578 N N . LEU A 1 199 ? 55.849 27.066 -0.094 1.00 68.06 199 LEU A N 1
ATOM 1579 C CA . LEU A 1 199 ? 56.069 25.860 0.724 1.00 68.06 199 LEU A CA 1
ATOM 1580 C C . LEU A 1 199 ? 57.331 25.077 0.338 1.00 68.06 199 LEU A C 1
ATOM 1582 O O . LEU A 1 199 ? 57.821 24.270 1.127 1.00 68.06 199 LEU A O 1
ATOM 1586 N N . GLU A 1 200 ? 57.850 25.305 -0.865 1.00 68.06 200 GLU A N 1
ATOM 1587 C CA . GLU A 1 200 ? 59.078 24.680 -1.360 1.00 68.06 200 GLU A CA 1
ATOM 1588 C C . GLU A 1 200 ? 60.335 25.302 -0.728 1.00 68.06 200 GLU A C 1
ATOM 1590 O O . GLU A 1 200 ? 61.320 24.591 -0.522 1.00 68.06 200 GLU A O 1
ATOM 1595 N N . ASP A 1 201 ? 60.266 26.570 -0.307 1.00 69.12 201 ASP A N 1
ATOM 1596 C CA . ASP A 1 201 ? 61.380 27.296 0.320 1.00 69.12 201 ASP A CA 1
ATOM 1597 C C . ASP A 1 201 ? 61.599 26.896 1.790 1.00 69.12 201 ASP A C 1
ATOM 1599 O O . ASP A 1 201 ? 62.715 26.958 2.299 1.00 69.12 201 ASP A O 1
ATOM 1603 N N . TYR A 1 202 ? 60.553 26.423 2.475 1.00 65.00 202 TYR A N 1
ATOM 1604 C CA . TYR A 1 202 ? 60.613 26.012 3.887 1.00 65.00 202 TYR A CA 1
ATOM 1605 C C . TYR A 1 202 ? 60.847 24.511 4.090 1.00 65.00 202 TYR A C 1
ATOM 1607 O O . TYR A 1 202 ? 60.876 24.035 5.223 1.00 65.00 202 TYR A O 1
ATOM 1615 N N . ARG A 1 203 ? 60.980 23.733 3.010 1.00 68.50 203 ARG A N 1
ATOM 1616 C CA . ARG A 1 203 ? 61.007 22.264 3.093 1.00 68.50 203 ARG A CA 1
ATOM 1617 C C . ARG A 1 203 ? 62.368 21.673 3.483 1.00 68.50 203 ARG A C 1
ATOM 1619 O O . ARG A 1 203 ? 62.441 20.465 3.691 1.00 68.50 203 ARG A O 1
ATOM 1626 N N . TRP A 1 204 ? 63.422 22.488 3.548 1.00 64.25 204 TRP A N 1
ATOM 1627 C CA . TRP A 1 204 ? 64.811 22.044 3.736 1.00 64.25 204 TRP A CA 1
ATOM 1628 C C . TRP A 1 204 ? 65.610 22.877 4.757 1.00 64.25 204 TRP A C 1
ATOM 1630 O O . TRP A 1 204 ? 66.822 23.032 4.616 1.00 64.25 204 TRP A O 1
ATOM 1640 N N . GLN A 1 205 ? 64.949 23.358 5.815 1.00 56.09 205 GLN A N 1
ATOM 1641 C CA . GLN A 1 205 ? 65.623 23.762 7.059 1.00 56.09 205 GLN A CA 1
ATOM 1642 C C . GLN A 1 205 ? 65.448 22.696 8.137 1.00 56.09 205 GLN A C 1
ATOM 1644 O O . GLN A 1 205 ? 64.307 22.206 8.293 1.00 56.09 205 GLN A O 1
#

Mean predicted aligned error: 20.78 Å